Protein AF-A0A948XL66-F1 (afdb_monomer_lite)

Structure (mmCIF, N/CA/C/O backbone):
data_AF-A0A948XL66-F1
#
_entry.id   AF-A0A948XL66-F1
#
loop_
_atom_site.group_PDB
_atom_site.id
_atom_site.type_symbol
_atom_site.label_atom_id
_atom_site.label_alt_id
_atom_site.label_comp_id
_atom_site.label_asym_id
_atom_site.label_entity_id
_atom_site.label_seq_id
_atom_site.pdbx_PDB_ins_code
_atom_site.Cartn_x
_atom_site.Cartn_y
_atom_site.Cartn_z
_atom_site.occupancy
_atom_site.B_iso_or_equiv
_atom_site.auth_seq_id
_atom_site.auth_comp_id
_atom_site.auth_asym_id
_atom_site.auth_atom_id
_atom_site.pdbx_PDB_model_num
ATOM 1 N N . MET A 1 1 ? -27.620 -23.991 3.443 1.00 33.28 1 MET A N 1
ATOM 2 C CA . MET A 1 1 ? -26.852 -22.818 2.981 1.00 33.28 1 MET A CA 1
ATOM 3 C C . MET A 1 1 ? -26.676 -21.894 4.172 1.00 33.28 1 MET A C 1
ATOM 5 O O . MET A 1 1 ? -27.662 -21.347 4.641 1.00 33.28 1 MET A O 1
ATOM 9 N N . LYS A 1 2 ? -25.473 -21.841 4.752 1.00 32.12 2 LYS A N 1
ATOM 10 C CA . LYS A 1 2 ? -25.137 -20.899 5.826 1.00 32.12 2 LYS A CA 1
ATOM 11 C C . LYS A 1 2 ? -24.243 -19.833 5.203 1.00 32.12 2 LYS A C 1
ATOM 13 O O . LYS A 1 2 ? -23.084 -20.115 4.922 1.00 32.12 2 LYS A O 1
ATOM 18 N N . GLU A 1 3 ? -24.799 -18.652 4.964 1.00 35.97 3 GLU A N 1
ATOM 19 C CA . GLU A 1 3 ? -24.040 -17.419 4.736 1.00 35.97 3 GLU A CA 1
ATOM 20 C C . GLU A 1 3 ? -23.257 -17.131 6.027 1.00 35.97 3 GLU A C 1
ATOM 22 O O . GLU A 1 3 ? -23.780 -16.594 7.002 1.00 35.97 3 GLU A O 1
ATOM 27 N N . GLY A 1 4 ? -22.044 -17.675 6.115 1.00 32.50 4 GLY A N 1
ATOM 28 C CA . GLY A 1 4 ? -21.319 -17.833 7.372 1.00 32.50 4 GLY A CA 1
ATOM 29 C C . GLY A 1 4 ? -20.113 -16.913 7.461 1.00 32.50 4 GLY A C 1
ATOM 30 O O . GLY A 1 4 ? -19.088 -17.198 6.855 1.00 32.50 4 GLY A O 1
ATOM 31 N N . ALA A 1 5 ? -20.239 -15.862 8.271 1.00 35.59 5 ALA A N 1
ATOM 32 C CA . ALA A 1 5 ? -19.176 -15.098 8.942 1.00 35.59 5 ALA A CA 1
ATOM 33 C C . ALA A 1 5 ? -18.123 -14.339 8.100 1.00 35.59 5 ALA A C 1
ATOM 35 O O . ALA A 1 5 ? -17.610 -13.338 8.588 1.00 35.59 5 ALA A O 1
ATOM 36 N N . SER A 1 6 ? -17.827 -14.732 6.859 1.00 39.31 6 SER A N 1
ATOM 37 C CA . SER A 1 6 ? -16.722 -14.147 6.078 1.00 39.31 6 SER A CA 1
ATOM 38 C C . SER A 1 6 ? -17.013 -12.727 5.555 1.00 39.31 6 SER A C 1
ATOM 40 O O . SER A 1 6 ? -16.104 -11.906 5.491 1.00 39.31 6 SER A O 1
ATOM 42 N N . SER A 1 7 ? -18.276 -12.377 5.262 1.00 36.81 7 SER A N 1
ATOM 43 C CA . SER A 1 7 ? -18.620 -11.042 4.732 1.00 36.81 7 SER A CA 1
ATOM 44 C C . SER A 1 7 ? -18.836 -9.964 5.801 1.00 36.81 7 SER A C 1
ATOM 46 O O . SER A 1 7 ? -18.654 -8.783 5.520 1.00 36.81 7 SER A O 1
ATOM 48 N N . ARG A 1 8 ? -19.182 -10.340 7.042 1.00 36.91 8 ARG A N 1
ATOM 49 C CA . ARG A 1 8 ? -19.534 -9.366 8.095 1.00 36.91 8 ARG A CA 1
ATOM 50 C C . ARG A 1 8 ? -18.340 -8.560 8.610 1.00 36.91 8 ARG A C 1
ATOM 52 O O . ARG A 1 8 ? -18.536 -7.474 9.136 1.00 36.91 8 ARG A O 1
ATOM 59 N N . PHE A 1 9 ? -17.113 -9.054 8.438 1.00 43.84 9 PHE A N 1
ATOM 60 C CA . PHE A 1 9 ? -15.901 -8.353 8.885 1.00 43.84 9 PHE A CA 1
ATOM 61 C C . PHE A 1 9 ? -15.511 -7.168 7.979 1.00 43.84 9 PHE A C 1
ATOM 63 O O . PHE A 1 9 ? -14.768 -6.288 8.412 1.00 43.84 9 PHE A O 1
ATOM 70 N N . LEU A 1 10 ? -16.021 -7.123 6.740 1.00 42.38 10 LEU A N 1
ATOM 71 C CA . LEU A 1 10 ? -15.733 -6.067 5.759 1.00 42.38 10 LEU A CA 1
ATOM 72 C C . LEU A 1 10 ? -16.867 -5.036 5.615 1.00 42.38 10 LEU A C 1
ATOM 74 O O . LEU A 1 10 ? -16.635 -3.971 5.053 1.00 42.38 10 LEU A O 1
ATOM 78 N N . GLU A 1 11 ? -18.062 -5.291 6.162 1.00 42.41 11 GLU A N 1
ATOM 79 C CA . GLU A 1 11 ? -19.197 -4.345 6.137 1.00 42.41 11 GLU A CA 1
ATOM 80 C C . GLU A 1 11 ? -19.114 -3.222 7.190 1.00 42.41 11 GLU A C 1
ATOM 82 O O . GLU A 1 11 ? -20.050 -2.437 7.357 1.00 42.41 11 GLU A O 1
ATOM 87 N N . ASN A 1 12 ? -17.979 -3.079 7.879 1.00 43.75 12 ASN A N 1
ATOM 88 C CA . ASN A 1 12 ? -17.756 -1.954 8.782 1.00 43.75 12 ASN A CA 1
ATOM 89 C C . ASN A 1 12 ? -17.480 -0.681 7.975 1.00 43.75 12 ASN A C 1
ATOM 91 O O . ASN A 1 12 ? -16.320 -0.362 7.697 1.00 43.75 12 ASN A O 1
ATOM 95 N N . ARG A 1 13 ? -18.550 0.054 7.640 1.00 51.44 13 ARG A N 1
ATOM 96 C CA . ARG A 1 13 ? -18.478 1.455 7.205 1.00 51.44 13 ARG A CA 1
ATOM 97 C C . ARG A 1 13 ? -17.609 2.217 8.198 1.00 51.44 13 ARG A C 1
ATOM 99 O O . ARG A 1 13 ? -18.014 2.421 9.340 1.00 51.44 13 ARG A O 1
ATOM 106 N N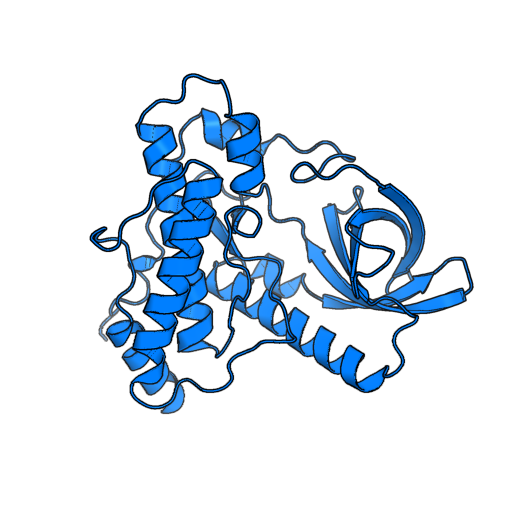 . LEU A 1 14 ? -16.424 2.626 7.762 1.00 58.62 14 LEU A N 1
ATOM 107 C CA . LEU A 1 14 ? -15.618 3.571 8.518 1.00 58.62 14 LEU A CA 1
ATOM 108 C C . LEU A 1 14 ? -16.395 4.887 8.559 1.00 58.62 14 LEU A C 1
ATOM 110 O O . LEU A 1 14 ? -16.674 5.483 7.516 1.00 58.62 14 LEU A O 1
ATOM 114 N N . LYS A 1 15 ? -16.799 5.317 9.754 1.00 61.69 15 LYS A N 1
ATOM 115 C CA . LYS A 1 15 ? -17.328 6.667 9.939 1.00 61.69 15 LYS A CA 1
ATOM 116 C C . LYS A 1 15 ? -16.133 7.596 10.030 1.00 61.69 15 LYS A C 1
ATOM 118 O O . LYS A 1 15 ? -15.482 7.660 11.060 1.00 61.69 15 LYS A O 1
ATOM 123 N N . PHE A 1 16 ? -15.834 8.275 8.934 1.00 69.94 16 PHE A N 1
ATOM 124 C CA . PHE A 1 16 ? -14.750 9.240 8.898 1.00 69.94 16 PHE A CA 1
ATOM 125 C C . PHE A 1 16 ? -15.237 10.624 9.309 1.00 69.94 16 PHE A C 1
ATOM 127 O O . PHE A 1 16 ? -16.302 11.074 8.882 1.00 69.94 16 PHE A O 1
ATOM 134 N N . THR A 1 17 ? -14.441 11.298 10.133 1.00 74.69 17 THR A N 1
ATOM 135 C CA . THR A 1 17 ? -14.682 12.690 10.512 1.00 74.69 17 THR A CA 1
ATOM 136 C C . THR A 1 17 ? -14.415 13.632 9.331 1.00 74.69 17 THR A C 1
ATOM 138 O O . THR A 1 17 ? -13.642 13.280 8.428 1.00 74.69 17 THR A O 1
ATOM 141 N N . PRO A 1 18 ? -15.032 14.831 9.295 1.00 77.19 18 PRO A N 1
ATOM 142 C CA . PRO A 1 18 ? -14.780 15.830 8.252 1.00 77.19 18 PRO A CA 1
ATOM 143 C C . PRO A 1 18 ? -13.288 16.109 8.008 1.00 77.19 18 PRO A C 1
ATOM 145 O O . PRO A 1 18 ? -12.874 16.300 6.865 1.00 77.19 18 PRO A O 1
ATOM 148 N N . GLU A 1 19 ? -12.470 16.060 9.058 1.00 78.69 19 GLU A N 1
ATOM 149 C CA . GLU A 1 19 ? -11.020 16.248 9.037 1.00 78.69 19 GLU A CA 1
ATOM 150 C C . GLU A 1 19 ? -10.303 15.187 8.198 1.00 78.69 19 GLU A C 1
ATOM 152 O O . GLU A 1 19 ? -9.369 15.514 7.468 1.00 78.69 19 GLU A O 1
ATOM 157 N N . ILE A 1 20 ? -10.724 13.920 8.273 1.00 77.88 20 ILE A N 1
ATOM 158 C CA . ILE A 1 20 ? -10.165 12.854 7.426 1.00 77.88 20 ILE A CA 1
ATOM 159 C C . ILE A 1 20 ? -10.735 12.953 6.004 1.00 77.88 20 ILE A C 1
ATOM 161 O O . ILE A 1 20 ? -10.026 12.716 5.025 1.00 77.88 20 ILE A O 1
ATOM 165 N N . MET A 1 21 ? -11.997 13.365 5.873 1.00 79.69 21 MET A N 1
ATOM 166 C CA . MET A 1 21 ? -12.654 13.539 4.576 1.00 79.69 21 MET A CA 1
ATOM 167 C C . MET A 1 21 ? -12.067 14.691 3.748 1.00 79.69 21 MET A C 1
ATOM 169 O O . MET A 1 21 ? -12.125 14.629 2.518 1.00 79.69 21 MET A O 1
ATOM 173 N N . GLU A 1 22 ? -11.442 15.696 4.375 1.00 81.44 22 GLU A N 1
ATOM 174 C CA . GLU A 1 22 ? -10.711 16.782 3.694 1.00 81.44 22 GLU A CA 1
ATOM 175 C C . GLU A 1 22 ? -9.662 16.225 2.707 1.00 81.44 22 GLU A C 1
ATOM 177 O O . GLU A 1 22 ? -9.453 16.766 1.617 1.00 81.44 22 GLU A O 1
ATOM 182 N N . PHE A 1 23 ? -9.062 15.076 3.034 1.00 78.56 23 PHE A N 1
ATOM 183 C CA . PHE A 1 23 ? -8.027 14.436 2.221 1.00 78.56 23 PHE A CA 1
ATOM 184 C C . PHE A 1 23 ? -8.548 13.731 0.961 1.00 78.56 23 PHE A C 1
ATOM 186 O O . PHE A 1 23 ? -7.737 13.370 0.107 1.00 78.56 23 PHE A O 1
ATOM 193 N N . SER A 1 24 ? -9.869 13.597 0.783 1.00 67.75 24 SER A N 1
ATOM 194 C CA . SER A 1 24 ? -10.477 13.062 -0.451 1.00 67.75 24 SER A CA 1
ATOM 195 C C . SER A 1 24 ? -10.167 13.905 -1.699 1.00 67.75 24 SER A C 1
ATOM 197 O O . SER A 1 24 ? -10.242 13.404 -2.817 1.00 67.75 24 SER A O 1
ATOM 199 N N . SER A 1 25 ? -9.777 15.173 -1.515 1.00 56.94 25 SER A N 1
ATOM 200 C CA . SER A 1 25 ? -9.510 16.140 -2.591 1.00 56.94 25 SER A CA 1
ATOM 201 C C . SER A 1 25 ? -8.062 16.651 -2.639 1.00 56.94 25 SER A C 1
ATOM 203 O O . SER A 1 25 ? -7.713 17.449 -3.507 1.00 56.94 25 SER A O 1
ATOM 205 N N . ALA A 1 26 ? -7.195 16.198 -1.727 1.00 54.66 26 ALA A N 1
ATOM 206 C CA . ALA A 1 26 ? -5.947 16.888 -1.383 1.00 54.66 26 ALA A CA 1
ATOM 207 C C . ALA A 1 26 ? -4.748 16.647 -2.329 1.00 54.66 26 ALA A C 1
ATOM 209 O O . ALA A 1 26 ? -3.615 16.974 -1.974 1.00 54.66 26 ALA A O 1
ATOM 210 N N . PHE A 1 27 ? -4.948 16.096 -3.528 1.00 58.31 27 PHE A N 1
ATOM 211 C CA . PHE A 1 27 ? -3.829 15.711 -4.395 1.00 58.31 27 PHE A CA 1
ATOM 212 C C . PHE A 1 27 ? -3.510 16.780 -5.435 1.00 58.31 27 PHE A C 1
ATOM 214 O O . PHE A 1 27 ? -4.238 16.979 -6.407 1.00 58.31 27 PHE A O 1
ATOM 221 N N . SER A 1 28 ? -2.370 17.445 -5.248 1.00 51.59 28 SER A N 1
ATOM 222 C CA . SER A 1 28 ? -1.745 18.227 -6.313 1.00 51.59 28 SER A CA 1
ATOM 223 C C . SER A 1 28 ? -0.919 17.299 -7.207 1.00 51.59 28 SER A C 1
ATOM 225 O O . SER A 1 28 ? -0.364 16.309 -6.736 1.00 51.59 28 SER A O 1
ATOM 227 N N . LYS A 1 29 ? -0.785 17.628 -8.496 1.00 51.75 29 LYS A N 1
ATOM 228 C CA . LYS A 1 29 ? -0.048 16.815 -9.484 1.00 51.75 29 LYS A CA 1
ATOM 229 C C . LYS A 1 29 ? 1.435 16.555 -9.140 1.00 51.75 29 LYS A C 1
ATOM 231 O O . LYS A 1 29 ? 2.071 15.783 -9.838 1.00 51.75 29 LYS A O 1
ATOM 236 N N . VAL A 1 30 ? 1.998 17.181 -8.106 1.00 50.47 30 VAL A N 1
ATOM 237 C CA . VAL A 1 30 ? 3.444 17.179 -7.798 1.00 50.47 30 VAL A CA 1
ATOM 238 C C . VAL A 1 30 ? 3.790 16.780 -6.356 1.00 50.47 30 VAL A C 1
ATOM 240 O O . VAL A 1 30 ? 4.970 16.601 -6.054 1.00 50.47 30 VAL A O 1
ATOM 243 N N . ASP A 1 31 ? 2.793 16.597 -5.486 1.00 58.44 31 ASP A N 1
ATOM 244 C CA . ASP A 1 31 ? 2.972 16.105 -4.113 1.00 58.44 31 ASP A CA 1
ATOM 245 C C . ASP A 1 31 ? 1.934 15.018 -3.836 1.00 58.44 31 ASP A C 1
ATOM 247 O O . ASP A 1 31 ? 0.727 15.280 -3.817 1.00 58.44 31 ASP A O 1
ATOM 251 N N . VAL A 1 32 ? 2.417 13.790 -3.662 1.00 68.94 32 VAL A N 1
ATOM 252 C CA . VAL A 1 32 ? 1.575 12.625 -3.389 1.00 68.94 32 VAL A CA 1
ATOM 253 C C . VAL A 1 32 ? 2.078 11.970 -2.118 1.00 68.94 32 VAL A C 1
ATOM 255 O O . VAL A 1 32 ? 3.231 11.554 -2.037 1.00 68.94 32 VAL A O 1
ATOM 258 N N . ASN A 1 33 ? 1.206 11.872 -1.116 1.00 67.12 33 ASN A N 1
ATOM 259 C CA . ASN A 1 33 ? 1.495 11.270 0.190 1.00 67.12 33 ASN A CA 1
ATOM 260 C C . ASN A 1 33 ? 2.665 11.933 0.942 1.00 67.12 33 ASN A C 1
ATOM 262 O O . ASN A 1 33 ? 3.301 11.295 1.781 1.00 67.12 33 ASN A O 1
ATOM 266 N N . GLY A 1 34 ? 2.936 13.215 0.669 1.00 67.50 34 GLY A N 1
ATOM 267 C CA . GLY A 1 34 ? 4.023 13.978 1.285 1.00 67.50 34 GLY A CA 1
ATOM 268 C C . GLY A 1 34 ? 5.390 13.715 0.658 1.00 67.50 34 GLY A C 1
ATOM 269 O O . GLY A 1 34 ? 6.404 14.090 1.247 1.00 67.50 34 GLY A O 1
ATOM 270 N N . TYR A 1 35 ? 5.431 13.043 -0.495 1.00 75.25 35 TYR A N 1
ATOM 271 C CA . TYR A 1 35 ? 6.637 12.921 -1.298 1.00 75.25 35 TYR A CA 1
ATOM 272 C C . TYR A 1 35 ? 6.695 14.058 -2.311 1.00 75.25 35 TYR A C 1
ATOM 274 O O . TYR A 1 35 ? 5.755 14.281 -3.074 1.00 75.25 35 TYR A O 1
ATOM 282 N N . HIS A 1 36 ? 7.844 14.722 -2.363 1.00 82.62 36 HIS A N 1
ATOM 283 C CA . HIS A 1 36 ? 8.164 15.697 -3.398 1.00 82.62 36 HIS A CA 1
ATOM 284 C C . HIS A 1 36 ? 8.960 15.026 -4.520 1.00 82.62 36 HIS A C 1
ATOM 286 O O . HIS A 1 36 ? 9.689 14.060 -4.283 1.00 82.62 36 HIS A O 1
ATOM 292 N N . THR A 1 37 ? 8.845 15.556 -5.739 1.00 88.00 37 THR A N 1
ATOM 293 C CA . THR A 1 37 ? 9.673 15.102 -6.866 1.00 88.00 37 THR A CA 1
ATOM 294 C C . THR A 1 37 ? 11.152 15.357 -6.557 1.00 88.00 37 THR A C 1
ATOM 296 O O . THR A 1 37 ? 11.548 16.498 -6.330 1.00 88.00 37 THR A O 1
ATOM 299 N N . LEU A 1 38 ? 11.967 14.300 -6.563 1.00 88.56 38 LEU A N 1
ATOM 300 C CA . LEU A 1 38 ? 13.425 14.368 -6.416 1.00 88.56 38 LEU A CA 1
ATOM 301 C C . LEU A 1 38 ? 14.100 14.747 -7.738 1.00 88.56 38 LEU A C 1
ATOM 303 O O . LEU A 1 38 ? 15.001 15.581 -7.760 1.00 88.56 38 LEU A O 1
ATOM 307 N N . ARG A 1 39 ? 13.664 14.119 -8.835 1.00 89.56 39 ARG A N 1
ATOM 308 C CA . ARG A 1 39 ? 14.052 14.443 -10.215 1.00 89.56 39 ARG A CA 1
ATOM 309 C C . ARG A 1 39 ? 12.993 13.953 -11.197 1.00 89.56 39 ARG A C 1
ATOM 311 O O . ARG A 1 39 ? 12.172 13.104 -10.854 1.00 89.56 39 ARG A O 1
ATOM 318 N N . GLU A 1 40 ? 13.057 14.449 -12.422 1.00 91.38 40 GLU A N 1
ATOM 319 C CA . GLU A 1 40 ? 12.217 14.000 -13.529 1.00 91.38 40 GLU A CA 1
ATOM 320 C C . GLU A 1 40 ? 13.041 13.157 -14.503 1.00 91.38 40 GLU A C 1
ATOM 322 O O . GLU A 1 40 ? 14.072 13.610 -14.998 1.00 91.38 40 GLU A O 1
ATOM 327 N N . ASP A 1 41 ? 12.565 11.946 -14.796 1.00 91.44 41 ASP A N 1
ATOM 328 C CA . ASP A 1 41 ? 13.218 11.003 -15.701 1.00 91.44 41 ASP A CA 1
ATOM 329 C C . ASP A 1 41 ? 12.325 10.754 -16.923 1.00 91.44 41 ASP A C 1
ATOM 331 O O . ASP A 1 41 ? 11.163 10.350 -16.816 1.00 91.44 41 ASP A O 1
ATOM 335 N N . LEU A 1 42 ? 12.878 10.955 -18.118 1.00 94.69 42 LEU A N 1
ATOM 336 C CA . LEU A 1 42 ? 12.212 10.595 -19.366 1.00 94.69 42 LEU A CA 1
ATOM 337 C C . LEU A 1 42 ? 12.398 9.093 -19.614 1.00 94.69 42 LEU A C 1
ATOM 339 O O . LEU A 1 42 ? 13.501 8.647 -19.927 1.00 94.69 42 LEU A O 1
ATOM 343 N N . MET A 1 43 ? 11.319 8.318 -19.493 1.00 95.25 43 MET A N 1
ATOM 344 C CA . MET A 1 43 ? 11.351 6.857 -19.610 1.00 95.25 43 MET A CA 1
ATOM 345 C C . MET A 1 43 ? 10.307 6.338 -20.596 1.00 95.25 43 MET A C 1
ATOM 347 O O . MET A 1 43 ? 9.209 6.887 -20.726 1.00 95.25 43 MET A O 1
ATOM 351 N N . THR A 1 44 ? 10.630 5.230 -21.256 1.00 95.88 44 THR A N 1
ATOM 352 C CA . THR A 1 44 ? 9.684 4.448 -22.053 1.00 95.88 44 THR A CA 1
ATOM 353 C C . THR A 1 44 ? 9.216 3.261 -21.224 1.00 95.88 44 THR A C 1
ATOM 355 O O . THR A 1 44 ? 9.989 2.355 -20.927 1.00 95.88 44 THR A O 1
ATOM 358 N N . VAL A 1 45 ? 7.937 3.255 -20.847 1.00 94.25 45 VAL A N 1
ATOM 359 C CA . VAL A 1 45 ? 7.332 2.184 -20.043 1.00 94.25 45 VAL A CA 1
ATOM 360 C C . VAL A 1 45 ? 6.315 1.448 -20.899 1.00 94.25 45 VAL A C 1
ATOM 362 O O . VAL A 1 45 ? 5.367 2.062 -21.393 1.00 94.25 45 VAL A O 1
ATOM 365 N N . ASN A 1 46 ? 6.515 0.142 -21.105 1.00 91.25 46 ASN A N 1
ATOM 366 C CA . ASN A 1 46 ? 5.728 -0.672 -22.045 1.00 91.25 46 ASN A CA 1
ATOM 367 C C . ASN A 1 46 ? 5.583 -0.007 -23.434 1.00 91.25 46 ASN A C 1
ATOM 369 O O . ASN A 1 46 ? 4.483 0.099 -23.975 1.00 91.25 46 ASN A O 1
ATOM 373 N N . GLY A 1 47 ? 6.685 0.519 -23.979 1.00 90.62 47 GLY A N 1
ATOM 374 C CA . GLY A 1 47 ? 6.704 1.181 -25.291 1.00 90.62 47 GLY A CA 1
ATOM 375 C C . GLY A 1 47 ? 6.119 2.600 -25.320 1.00 90.62 47 GLY A C 1
ATOM 376 O O . GLY A 1 47 ? 6.140 3.243 -26.364 1.00 90.62 47 GLY A O 1
ATOM 377 N N . THR A 1 48 ? 5.626 3.127 -24.193 1.00 94.50 48 THR A N 1
ATOM 378 C CA . THR A 1 48 ? 5.081 4.490 -24.116 1.00 94.50 48 THR A CA 1
ATOM 379 C C . THR A 1 48 ? 6.054 5.429 -23.411 1.00 94.50 48 THR A C 1
ATOM 381 O O . THR A 1 48 ? 6.312 5.284 -22.216 1.00 94.50 48 THR A O 1
ATOM 384 N N . LYS A 1 49 ? 6.568 6.422 -24.144 1.00 95.44 49 LYS A N 1
ATOM 385 C CA . LYS A 1 49 ? 7.498 7.431 -23.620 1.00 95.44 49 LYS A CA 1
ATOM 386 C C . LYS A 1 49 ? 6.764 8.524 -22.834 1.00 95.44 49 LYS A C 1
ATOM 388 O O . LYS A 1 49 ? 5.822 9.127 -23.360 1.00 95.44 49 LYS A O 1
ATOM 393 N N . ARG A 1 50 ? 7.170 8.767 -21.585 1.00 94.94 50 ARG A N 1
ATOM 394 C CA . ARG A 1 50 ? 6.601 9.772 -20.660 1.00 94.94 50 ARG A CA 1
ATOM 395 C C . ARG A 1 50 ? 7.675 10.315 -19.710 1.00 94.94 50 ARG A C 1
ATOM 397 O O . ARG A 1 50 ? 8.684 9.650 -19.485 1.00 94.94 50 ARG A O 1
ATOM 404 N N . THR A 1 51 ? 7.430 11.490 -19.134 1.00 93.75 51 THR A N 1
ATOM 405 C CA . THR A 1 51 ? 8.228 12.026 -18.022 1.00 93.75 51 THR A CA 1
ATOM 406 C C . THR A 1 51 ? 7.667 11.498 -16.710 1.00 93.75 51 THR A C 1
ATOM 408 O O . THR A 1 51 ? 6.504 11.728 -16.394 1.00 93.75 51 THR A O 1
ATOM 411 N N . TRP A 1 52 ? 8.484 10.761 -15.971 1.00 93.25 52 TRP A N 1
ATOM 412 C CA . TRP A 1 52 ? 8.139 10.176 -14.682 1.00 93.25 52 TRP A CA 1
ATOM 413 C C . TRP A 1 52 ? 8.868 10.918 -13.568 1.00 93.25 52 TRP A C 1
ATOM 415 O O . TRP A 1 52 ? 10.055 11.217 -13.680 1.00 93.25 52 TRP A O 1
ATOM 425 N N . HIS A 1 53 ? 8.172 11.176 -12.470 1.00 92.25 53 HIS A N 1
ATOM 426 C CA . HIS A 1 53 ? 8.703 11.917 -11.334 1.00 92.25 53 HIS A CA 1
ATOM 427 C C . HIS A 1 53 ? 9.260 10.925 -10.318 1.00 92.25 53 HIS A C 1
ATOM 429 O O . HIS A 1 53 ? 8.499 10.141 -9.755 1.00 92.25 53 HIS A O 1
ATOM 435 N N . LEU A 1 54 ? 10.574 10.911 -10.094 1.00 90.94 54 LEU A N 1
ATOM 436 C CA . LEU A 1 54 ? 11.183 10.085 -9.053 1.00 90.94 54 LEU A CA 1
ATOM 437 C C . LEU A 1 54 ? 10.781 10.643 -7.685 1.00 90.94 54 LEU A C 1
ATOM 439 O O . LEU A 1 54 ? 11.126 11.776 -7.360 1.00 90.94 54 LEU A O 1
ATOM 443 N N . MET A 1 55 ? 10.090 9.845 -6.876 1.00 89.06 55 MET A N 1
ATOM 444 C CA . MET A 1 55 ? 9.576 10.258 -5.562 1.00 89.06 55 MET A CA 1
ATOM 445 C C . MET A 1 55 ? 10.424 9.707 -4.412 1.00 89.06 55 MET A C 1
ATOM 447 O O . MET A 1 55 ? 10.589 10.350 -3.377 1.00 89.06 55 MET A O 1
ATOM 451 N N . LYS A 1 56 ? 10.962 8.493 -4.576 1.00 86.94 56 LYS A N 1
ATOM 452 C CA . LYS A 1 56 ? 11.789 7.800 -3.578 1.00 86.94 56 LYS A CA 1
ATOM 453 C C . LYS A 1 56 ? 12.739 6.843 -4.287 1.00 86.94 56 LYS A C 1
ATOM 455 O O . LYS A 1 56 ? 12.324 6.144 -5.202 1.00 86.94 56 LYS A O 1
ATOM 460 N N . GLY A 1 57 ? 13.981 6.759 -3.831 1.00 80.88 57 GLY A N 1
ATOM 461 C CA . GLY A 1 57 ? 14.984 5.847 -4.385 1.00 80.88 57 GLY A CA 1
ATOM 462 C C . GLY A 1 57 ? 16.269 6.563 -4.791 1.00 80.88 57 GLY A C 1
ATOM 463 O O . GLY A 1 57 ? 16.396 7.773 -4.605 1.00 80.88 57 GLY A O 1
ATOM 464 N N . GLY A 1 58 ? 17.225 5.792 -5.306 1.00 61.91 58 GLY A N 1
ATOM 465 C CA . GLY A 1 58 ? 18.586 6.240 -5.603 1.00 61.91 58 GLY A CA 1
ATOM 466 C C . GLY A 1 58 ? 19.585 5.907 -4.485 1.00 61.91 58 GLY A C 1
ATOM 467 O O . GLY A 1 58 ? 19.226 5.702 -3.318 1.00 61.91 58 GLY A O 1
ATOM 468 N N . GLY A 1 59 ? 20.867 5.808 -4.841 1.00 62.62 59 GLY A N 1
ATOM 469 C CA . GLY A 1 59 ? 21.952 5.488 -3.908 1.00 62.62 59 GLY A CA 1
ATOM 470 C C . GLY A 1 59 ? 21.954 4.021 -3.458 1.00 62.62 59 GLY A C 1
ATOM 471 O O . GLY A 1 59 ? 22.085 3.120 -4.268 1.00 62.62 59 GLY A O 1
ATOM 472 N N . LYS A 1 60 ? 21.838 3.755 -2.145 1.00 54.69 60 LYS A N 1
ATOM 473 C CA . LYS A 1 60 ? 21.927 2.391 -1.562 1.00 54.69 60 LYS A CA 1
ATOM 474 C C . LYS A 1 60 ? 20.639 1.559 -1.683 1.00 54.69 60 LYS A C 1
ATOM 476 O O . LYS A 1 60 ? 20.594 0.426 -1.199 1.00 54.69 60 LYS A O 1
ATOM 481 N N . THR A 1 61 ? 19.562 2.133 -2.216 1.00 62.28 61 THR A N 1
ATOM 482 C CA . THR A 1 61 ? 18.251 1.473 -2.273 1.00 62.28 61 THR A CA 1
ATOM 483 C C . THR A 1 61 ? 18.111 0.670 -3.562 1.00 62.28 61 THR A C 1
ATOM 485 O O . THR A 1 61 ? 18.370 1.176 -4.639 1.00 62.28 61 THR A O 1
ATOM 488 N N . LYS A 1 62 ? 17.671 -0.592 -3.464 1.00 73.44 62 LYS A N 1
ATOM 489 C CA . LYS A 1 62 ? 17.543 -1.500 -4.626 1.00 73.44 62 LYS A CA 1
ATOM 490 C C . LYS A 1 62 ? 16.362 -1.172 -5.555 1.00 73.44 62 LYS A C 1
ATOM 492 O O . LYS A 1 62 ? 16.179 -1.848 -6.568 1.00 73.44 62 LYS A O 1
ATOM 497 N N . PHE A 1 63 ? 15.530 -0.204 -5.176 1.00 81.75 63 PHE A N 1
ATOM 498 C CA . PHE A 1 63 ? 14.297 0.151 -5.866 1.00 81.75 63 PHE A CA 1
ATOM 499 C C . PHE A 1 63 ? 14.173 1.664 -5.990 1.00 81.75 63 PHE A C 1
ATOM 501 O O . PHE A 1 63 ? 14.505 2.399 -5.059 1.00 81.75 63 PHE A O 1
ATOM 508 N N . GLU A 1 64 ? 13.597 2.093 -7.103 1.00 88.31 64 GLU A N 1
ATOM 509 C CA . GLU A 1 64 ? 13.151 3.462 -7.323 1.00 88.31 64 GLU A CA 1
ATOM 510 C C . GLU A 1 64 ? 11.629 3.469 -7.496 1.00 88.31 64 GLU A C 1
ATOM 512 O O . GLU A 1 64 ? 11.032 2.555 -8.067 1.00 88.31 64 GLU A O 1
ATOM 517 N N . VAL A 1 65 ? 10.986 4.490 -6.943 1.00 90.25 65 VAL A N 1
ATOM 518 C CA . VAL A 1 65 ? 9.539 4.679 -6.943 1.00 90.25 65 VAL A CA 1
ATOM 519 C C . VAL A 1 65 ? 9.246 5.999 -7.629 1.00 90.25 65 VAL A C 1
ATOM 521 O O . VAL A 1 65 ? 9.650 7.067 -7.164 1.00 90.25 65 VAL A O 1
ATOM 524 N N . TYR A 1 66 ? 8.523 5.899 -8.730 1.00 92.69 66 TYR A N 1
ATOM 525 C CA . TYR A 1 66 ? 8.152 6.988 -9.607 1.00 92.69 66 TYR A CA 1
ATOM 526 C C . TYR A 1 66 ? 6.648 7.223 -9.583 1.00 92.69 66 TYR A C 1
ATOM 528 O O . TYR A 1 66 ? 5.868 6.289 -9.390 1.00 92.69 66 TYR A O 1
ATOM 536 N N . PHE A 1 67 ? 6.245 8.455 -9.864 1.00 92.50 67 PHE A N 1
ATOM 537 C CA . PHE A 1 67 ? 4.857 8.851 -10.043 1.00 92.50 67 PHE A CA 1
ATOM 538 C C . PHE A 1 67 ? 4.660 9.512 -11.413 1.00 92.50 67 PHE A C 1
ATOM 540 O O . PHE A 1 67 ? 5.502 10.289 -11.866 1.00 92.50 67 PHE A O 1
ATOM 547 N N . LEU A 1 68 ? 3.553 9.189 -12.083 1.00 91.44 68 LEU A N 1
ATOM 548 C CA . LEU A 1 68 ? 3.121 9.823 -13.328 1.00 91.44 68 LEU A CA 1
ATOM 549 C C . LEU A 1 68 ? 1.821 10.599 -13.074 1.00 91.44 68 LEU A C 1
ATOM 551 O O . LEU A 1 68 ? 0.749 9.981 -13.013 1.00 91.44 68 LEU A O 1
ATOM 555 N N . PRO A 1 69 ? 1.892 11.939 -12.954 1.00 85.81 69 PRO A N 1
ATOM 556 C CA . PRO A 1 69 ? 0.748 12.761 -12.568 1.00 85.81 69 PRO A CA 1
ATOM 557 C C . PRO A 1 69 ? -0.429 12.690 -13.533 1.00 85.81 69 PRO A C 1
ATOM 559 O O . PRO A 1 69 ? -1.579 12.631 -13.105 1.00 85.81 69 PRO A O 1
ATOM 562 N N . ASP A 1 70 ? -0.151 12.652 -14.836 1.00 85.75 70 ASP A N 1
ATOM 563 C CA . ASP A 1 70 ? -1.186 12.708 -15.873 1.00 85.75 70 ASP A CA 1
ATOM 564 C C . ASP A 1 70 ? -2.137 11.510 -15.841 1.00 85.75 70 ASP A C 1
ATOM 566 O O . ASP A 1 70 ? -3.304 11.628 -16.209 1.00 85.75 70 ASP A O 1
ATOM 570 N N . THR A 1 71 ? -1.650 10.353 -15.394 1.00 87.25 71 THR A N 1
ATOM 571 C CA . THR A 1 71 ? -2.437 9.115 -15.319 1.00 87.25 71 THR A CA 1
ATOM 572 C C . THR A 1 71 ? -2.698 8.652 -13.890 1.00 87.25 71 THR A C 1
ATOM 574 O O . THR A 1 71 ? -3.324 7.600 -13.714 1.00 87.25 71 THR A O 1
ATOM 577 N N . ASN A 1 72 ? -2.213 9.409 -12.898 1.00 85.88 72 ASN A N 1
ATOM 578 C CA . ASN A 1 72 ? -2.259 9.081 -11.474 1.00 85.88 72 ASN A CA 1
ATOM 579 C C . ASN A 1 72 ? -1.717 7.660 -11.195 1.00 85.88 72 ASN A C 1
ATOM 581 O O . ASN A 1 72 ? -2.386 6.822 -10.585 1.00 85.88 72 ASN A O 1
ATOM 585 N N . GLU A 1 73 ? -0.530 7.352 -11.731 1.00 90.94 73 GLU A N 1
ATOM 586 C CA . GLU A 1 73 ? 0.092 6.019 -11.661 1.00 90.94 73 GLU A CA 1
ATOM 587 C C . GLU A 1 73 ? 1.396 6.040 -10.868 1.00 90.94 73 GLU A C 1
ATOM 589 O O . GLU A 1 73 ? 2.241 6.908 -11.069 1.00 90.94 73 GLU A O 1
ATOM 594 N N . TRP A 1 74 ? 1.586 5.028 -10.025 1.00 91.69 74 TRP A N 1
ATOM 595 C CA . TRP A 1 74 ? 2.876 4.690 -9.442 1.00 91.69 74 TRP A CA 1
ATOM 596 C C . TRP A 1 74 ? 3.608 3.689 -10.322 1.00 91.69 74 TRP A C 1
ATOM 598 O O . TRP A 1 74 ? 2.996 2.808 -10.928 1.00 91.69 74 TRP A O 1
ATOM 608 N N . LEU A 1 75 ? 4.931 3.792 -10.337 1.00 92.62 75 LEU A N 1
ATOM 609 C CA . LEU A 1 75 ? 5.838 2.841 -10.957 1.00 92.62 75 LEU A CA 1
ATOM 610 C C . LEU A 1 75 ? 6.963 2.530 -9.971 1.00 92.62 75 LEU A C 1
ATOM 612 O O . LEU A 1 75 ? 7.755 3.404 -9.636 1.00 92.62 75 LEU A O 1
ATOM 616 N N . LYS A 1 76 ? 7.060 1.278 -9.529 1.00 90.25 76 LYS A N 1
ATOM 617 C CA . LYS A 1 76 ? 8.199 0.788 -8.745 1.00 90.25 76 LYS A CA 1
ATOM 618 C C . LYS A 1 76 ? 9.115 0.009 -9.678 1.00 90.25 76 LYS A C 1
ATOM 620 O O . LYS A 1 76 ? 8.696 -1.001 -10.245 1.00 90.25 76 LYS A O 1
ATOM 625 N N . THR A 1 77 ? 10.339 0.484 -9.858 1.00 88.00 77 THR A N 1
ATOM 626 C CA . THR A 1 77 ? 11.375 -0.157 -10.675 1.00 88.00 77 THR A CA 1
ATOM 627 C C . THR A 1 77 ? 12.495 -0.679 -9.788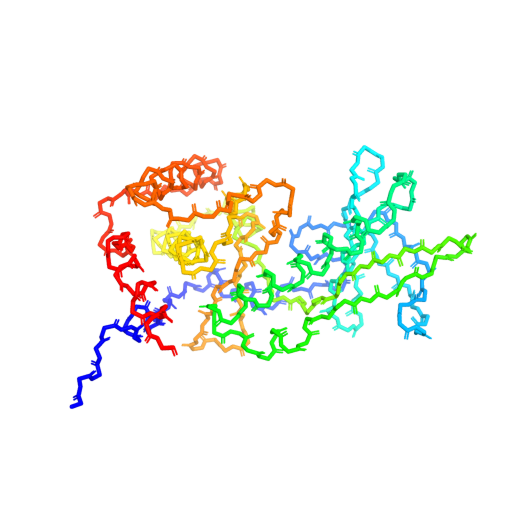 1.00 88.00 77 THR A C 1
ATOM 629 O O . THR A 1 77 ? 12.621 -0.299 -8.621 1.00 88.00 77 THR A O 1
ATOM 632 N N . MET A 1 78 ? 13.312 -1.575 -10.332 1.00 78.25 78 MET A N 1
ATOM 633 C CA . MET A 1 78 ? 14.571 -1.952 -9.693 1.00 78.25 78 MET A CA 1
ATOM 634 C C . MET A 1 78 ? 15.731 -1.154 -10.260 1.00 78.25 78 MET A C 1
ATOM 636 O O . MET A 1 78 ? 15.743 -0.819 -11.449 1.00 78.25 78 MET A O 1
ATOM 640 N N . ASP A 1 79 ? 16.718 -0.921 -9.400 1.00 71.69 79 ASP A N 1
ATOM 641 C CA . ASP A 1 79 ? 18.003 -0.367 -9.803 1.00 71.69 79 ASP A CA 1
ATOM 642 C C . ASP A 1 79 ? 18.639 -1.281 -10.874 1.00 71.69 79 ASP A C 1
ATOM 644 O O . ASP A 1 79 ? 18.721 -2.500 -10.644 1.00 71.69 79 ASP A O 1
ATOM 648 N N . PRO A 1 80 ? 19.026 -0.749 -12.048 1.00 63.69 80 PRO A N 1
ATOM 649 C CA . PRO A 1 80 ? 19.667 -1.524 -13.104 1.00 63.69 80 PRO A CA 1
ATOM 650 C C . PRO A 1 80 ? 21.019 -2.131 -12.687 1.00 63.69 80 PRO A C 1
ATOM 652 O O . PRO A 1 80 ? 21.356 -3.195 -13.204 1.00 63.69 80 PRO A O 1
ATOM 655 N N . GLU A 1 81 ? 21.749 -1.547 -11.728 1.00 62.78 81 GLU A N 1
ATOM 656 C CA . GLU A 1 81 ? 23.132 -1.938 -11.386 1.00 62.78 81 GLU A CA 1
ATOM 657 C C . GLU A 1 81 ? 23.267 -3.219 -10.553 1.00 62.78 81 GLU A C 1
ATOM 659 O O . GLU A 1 81 ? 24.368 -3.727 -10.351 1.00 62.78 81 GLU A O 1
ATOM 664 N N . VAL A 1 82 ? 22.173 -3.788 -10.046 1.00 61.56 82 VAL A N 1
ATOM 665 C CA . VAL A 1 82 ? 22.275 -5.049 -9.297 1.00 61.56 82 VAL A CA 1
ATOM 666 C C . VAL A 1 82 ? 22.647 -6.193 -10.286 1.00 61.56 82 VAL A C 1
ATOM 668 O O . VAL A 1 82 ? 22.317 -6.141 -11.472 1.00 61.56 82 VAL A O 1
ATOM 671 N N . GLU A 1 83 ? 23.335 -7.252 -9.843 1.00 58.81 83 GLU A N 1
ATOM 672 C CA . GLU A 1 83 ? 24.052 -8.178 -10.756 1.00 58.81 83 GLU A CA 1
ATOM 673 C C . GLU A 1 83 ? 23.240 -9.374 -11.310 1.00 58.81 83 GLU A C 1
ATOM 675 O O . GLU A 1 83 ? 23.632 -9.980 -12.300 1.00 58.81 83 GLU A O 1
ATOM 680 N N . ASN A 1 84 ? 22.094 -9.741 -10.718 1.00 73.75 84 ASN A N 1
ATOM 681 C CA . ASN A 1 84 ? 21.286 -10.888 -11.181 1.00 73.75 84 ASN A CA 1
ATOM 682 C C . ASN A 1 84 ? 19.903 -10.427 -11.665 1.00 73.75 84 ASN A C 1
ATOM 684 O O . ASN A 1 84 ? 19.093 -9.981 -10.845 1.00 73.75 84 ASN A O 1
ATOM 688 N N . ILE A 1 85 ? 19.663 -10.466 -12.980 1.00 68.44 85 ILE A N 1
ATOM 689 C CA . ILE A 1 85 ? 18.444 -9.941 -13.619 1.00 68.44 85 ILE A CA 1
ATOM 690 C C . ILE A 1 85 ? 17.259 -10.915 -13.538 1.00 68.44 85 ILE A C 1
ATOM 692 O O . ILE A 1 85 ? 16.148 -10.490 -13.224 1.00 68.44 85 ILE A O 1
ATOM 696 N N . ASP A 1 86 ? 17.494 -12.220 -13.694 1.00 73.19 86 ASP A N 1
ATOM 697 C CA . ASP A 1 86 ? 16.441 -13.246 -13.680 1.00 73.19 86 ASP A CA 1
ATOM 698 C C . ASP A 1 86 ? 15.773 -13.365 -12.311 1.00 73.19 86 ASP A C 1
ATOM 700 O O . ASP A 1 86 ? 14.545 -13.323 -12.197 1.00 73.19 86 ASP A O 1
ATOM 704 N N . LYS A 1 87 ? 16.580 -13.412 -11.240 1.00 72.38 87 LYS A N 1
ATOM 705 C CA . LYS A 1 87 ? 16.073 -13.401 -9.858 1.00 72.38 87 LYS A CA 1
ATOM 706 C C . LYS A 1 87 ? 15.178 -12.189 -9.610 1.00 72.38 87 LYS A C 1
ATOM 708 O O . LYS A 1 87 ? 14.202 -12.262 -8.870 1.00 72.38 87 LYS A O 1
ATOM 713 N N . ARG A 1 88 ? 15.505 -11.071 -10.246 1.00 69.25 88 ARG A N 1
ATOM 714 C CA . ARG A 1 88 ? 14.829 -9.796 -10.075 1.00 69.25 88 ARG A CA 1
ATOM 715 C C . ARG A 1 88 ? 13.511 -9.712 -10.836 1.00 69.25 88 ARG A C 1
ATOM 717 O O . ARG A 1 88 ? 12.519 -9.259 -10.267 1.00 69.25 88 ARG A O 1
ATOM 724 N N . ILE A 1 89 ? 13.463 -10.222 -12.063 1.00 72.19 89 ILE A N 1
ATOM 725 C CA . ILE A 1 89 ? 12.205 -10.392 -12.802 1.00 72.19 89 ILE A CA 1
ATOM 726 C C . ILE A 1 89 ? 11.224 -11.233 -11.978 1.00 72.19 89 ILE A C 1
ATOM 728 O O . ILE A 1 89 ? 10.064 -10.848 -11.842 1.00 72.19 89 ILE A O 1
ATOM 732 N N . THR A 1 90 ? 11.691 -12.328 -11.373 1.00 76.38 90 THR A N 1
ATOM 733 C CA . THR A 1 90 ? 10.871 -13.148 -10.468 1.00 76.38 90 THR A CA 1
ATOM 734 C C . THR A 1 90 ? 10.414 -12.356 -9.241 1.00 76.38 90 THR A C 1
ATOM 736 O O . THR A 1 90 ? 9.224 -12.315 -8.964 1.00 76.38 90 THR A O 1
ATOM 739 N N . MET A 1 91 ? 11.307 -11.622 -8.567 1.00 73.94 91 MET A N 1
ATOM 740 C CA . MET A 1 91 ? 10.938 -10.795 -7.405 1.00 73.94 91 MET A CA 1
ATOM 741 C C . MET A 1 91 ? 9.878 -9.728 -7.713 1.00 73.94 91 MET A C 1
ATOM 743 O O . MET A 1 91 ? 9.063 -9.412 -6.846 1.00 73.94 91 MET A O 1
ATOM 747 N N . LEU A 1 92 ? 9.893 -9.141 -8.912 1.00 74.69 92 LEU A N 1
ATOM 748 C CA . LEU A 1 92 ? 8.864 -8.185 -9.323 1.00 74.69 92 LEU A CA 1
ATOM 749 C C . LEU A 1 92 ? 7.548 -8.853 -9.705 1.00 74.69 92 LEU A C 1
ATOM 751 O O . LEU A 1 92 ? 6.505 -8.257 -9.442 1.00 74.69 92 LEU A O 1
ATOM 755 N N . LYS A 1 93 ? 7.596 -10.045 -10.317 1.00 75.62 93 LYS A N 1
ATOM 756 C CA . LYS A 1 93 ? 6.407 -10.867 -10.590 1.00 75.62 93 LYS A CA 1
ATOM 757 C C . LYS A 1 93 ? 5.717 -11.253 -9.280 1.00 75.62 93 LYS A C 1
ATOM 759 O O . LYS A 1 93 ? 4.553 -10.920 -9.091 1.00 75.62 93 LYS A O 1
ATOM 764 N N . ASP A 1 94 ? 6.472 -11.793 -8.330 1.00 78.88 94 ASP A N 1
ATOM 765 C CA . ASP A 1 94 ? 5.961 -12.113 -6.995 1.00 78.88 94 ASP A CA 1
ATOM 766 C C . ASP A 1 94 ? 5.445 -10.841 -6.297 1.00 78.88 94 ASP A C 1
ATOM 768 O O . ASP A 1 94 ? 4.362 -10.818 -5.719 1.00 78.88 94 ASP A O 1
ATOM 772 N N . GLY A 1 95 ? 6.186 -9.733 -6.411 1.00 81.75 95 GLY A N 1
ATOM 773 C CA . GLY A 1 95 ? 5.791 -8.439 -5.857 1.00 81.75 95 GLY A CA 1
ATOM 774 C C . GLY A 1 95 ? 4.460 -7.914 -6.405 1.00 81.75 95 GLY A C 1
ATOM 775 O O . GLY A 1 95 ? 3.644 -7.422 -5.627 1.00 81.75 95 GLY A O 1
ATOM 776 N N . ILE A 1 96 ? 4.214 -8.018 -7.717 1.00 87.44 96 ILE A N 1
ATOM 777 C CA . ILE A 1 96 ? 2.948 -7.555 -8.304 1.00 87.44 96 ILE A CA 1
ATOM 778 C C . ILE A 1 96 ? 1.780 -8.470 -7.935 1.00 87.44 96 ILE A C 1
ATOM 780 O O . ILE A 1 96 ? 0.680 -7.971 -7.708 1.00 87.44 96 ILE A O 1
ATOM 784 N N . ASP A 1 97 ? 2.006 -9.775 -7.809 1.00 88.31 97 ASP A N 1
ATOM 785 C CA . ASP A 1 97 ? 0.959 -10.709 -7.394 1.00 88.31 97 ASP A CA 1
ATOM 786 C C . ASP A 1 97 ? 0.582 -10.512 -5.918 1.00 88.31 97 ASP A C 1
ATOM 788 O O . ASP A 1 97 ? -0.604 -10.534 -5.577 1.00 88.31 97 ASP A O 1
ATOM 792 N N . ASN A 1 98 ? 1.548 -10.168 -5.060 1.00 88.81 98 ASN A N 1
ATOM 793 C CA . ASN A 1 98 ? 1.269 -9.763 -3.680 1.00 88.81 98 ASN A CA 1
ATOM 794 C C . ASN A 1 98 ? 0.429 -8.485 -3.617 1.00 88.81 98 ASN A C 1
ATOM 796 O O . ASN A 1 98 ? -0.553 -8.423 -2.879 1.00 88.81 98 ASN A O 1
ATOM 800 N N . VAL A 1 99 ? 0.779 -7.479 -4.427 1.00 90.44 99 VAL A N 1
ATOM 801 C CA . VAL A 1 99 ? 0.009 -6.232 -4.533 1.00 90.44 99 VAL A CA 1
ATOM 802 C C . VAL A 1 99 ? -1.417 -6.518 -4.998 1.00 90.44 99 VAL A C 1
ATOM 804 O O . VAL A 1 99 ? -2.366 -6.035 -4.387 1.00 90.44 99 VAL A O 1
ATOM 807 N N . ARG A 1 100 ? -1.593 -7.328 -6.048 1.00 92.75 100 ARG A N 1
ATOM 808 C CA . ARG A 1 100 ? -2.920 -7.709 -6.555 1.00 92.75 100 ARG A CA 1
ATOM 809 C C . ARG A 1 100 ? -3.746 -8.418 -5.494 1.00 92.75 100 ARG A C 1
ATOM 811 O O . ARG A 1 100 ? -4.895 -8.048 -5.290 1.00 92.75 100 ARG A O 1
ATOM 818 N N . THR A 1 101 ? -3.155 -9.385 -4.799 1.00 92.31 101 THR A N 1
ATOM 819 C CA . THR A 1 101 ? -3.823 -10.125 -3.721 1.00 92.31 101 THR A CA 1
ATOM 820 C C . THR A 1 101 ? -4.225 -9.187 -2.583 1.00 92.31 101 THR A C 1
ATOM 822 O O . THR A 1 101 ? -5.369 -9.223 -2.136 1.00 92.31 101 THR A O 1
ATOM 825 N N . GLY A 1 102 ? -3.333 -8.273 -2.188 1.00 91.81 102 GLY A N 1
ATOM 826 C CA . GLY A 1 102 ? -3.619 -7.202 -1.231 1.00 91.81 102 GLY A CA 1
ATOM 827 C C . GLY A 1 102 ? -4.810 -6.340 -1.641 1.00 91.81 102 GLY A C 1
ATOM 828 O O . GLY A 1 102 ? -5.709 -6.103 -0.835 1.00 91.81 102 GLY A O 1
ATOM 829 N N . LEU A 1 103 ? -4.856 -5.914 -2.904 1.00 93.44 103 LEU A N 1
ATOM 830 C CA . LEU A 1 103 ? -5.947 -5.104 -3.450 1.00 93.44 103 LEU A CA 1
ATOM 831 C C . LEU A 1 103 ? -7.272 -5.873 -3.516 1.00 93.44 103 LEU A C 1
ATOM 833 O O . LEU A 1 103 ? -8.314 -5.302 -3.205 1.00 93.44 103 LEU A O 1
ATOM 837 N N . VAL A 1 104 ? -7.249 -7.162 -3.859 1.00 93.38 104 VAL A N 1
ATOM 838 C CA . VAL A 1 104 ? -8.446 -8.020 -3.853 1.00 93.38 104 VAL A CA 1
ATOM 839 C C . VAL A 1 104 ? -8.984 -8.201 -2.433 1.00 93.38 104 VAL A C 1
ATOM 841 O O . VAL A 1 104 ? -10.171 -7.979 -2.210 1.00 93.38 104 VAL A O 1
ATOM 844 N N . GLU A 1 105 ? -8.129 -8.517 -1.455 1.00 91.88 105 GLU A N 1
ATOM 845 C CA . GLU A 1 105 ? -8.540 -8.628 -0.042 1.00 91.88 105 GLU A CA 1
ATOM 846 C C . GLU A 1 105 ? -9.025 -7.285 0.536 1.00 91.88 105 GLU A C 1
ATOM 848 O O . GLU A 1 105 ? -9.844 -7.261 1.450 1.00 91.88 105 GLU A O 1
ATOM 853 N N . SER A 1 106 ? -8.582 -6.166 -0.042 1.00 91.44 106 SER A N 1
ATOM 854 C CA . SER A 1 106 ? -9.075 -4.813 0.260 1.00 91.44 106 SER A CA 1
ATOM 855 C C . SER A 1 106 ? -10.420 -4.483 -0.413 1.00 91.44 106 SER A C 1
ATOM 857 O O . SER A 1 106 ? -10.970 -3.399 -0.219 1.00 91.44 106 SER A O 1
ATOM 859 N N . GLY A 1 107 ? -10.945 -5.371 -1.265 1.00 91.38 107 GLY A N 1
ATOM 860 C CA . GLY A 1 107 ? -12.147 -5.135 -2.066 1.00 91.38 107 GLY A CA 1
ATOM 861 C C . GLY A 1 107 ? -11.950 -4.157 -3.233 1.00 91.38 107 GLY A C 1
ATOM 862 O O . GLY A 1 107 ? -12.931 -3.610 -3.740 1.00 91.38 107 GLY A O 1
ATOM 863 N N . LEU A 1 108 ? -10.712 -3.909 -3.667 1.00 91.75 108 LEU A N 1
ATOM 864 C CA . LEU A 1 108 ? -10.333 -2.992 -4.751 1.00 91.75 108 LEU A CA 1
ATOM 865 C C . LEU A 1 108 ? -10.000 -3.757 -6.045 1.00 91.75 108 LEU A C 1
ATOM 867 O O . LEU A 1 108 ? -8.914 -3.626 -6.612 1.00 91.75 108 LEU A O 1
ATOM 871 N N . ASN A 1 109 ? -10.945 -4.567 -6.529 1.00 91.44 109 ASN A N 1
ATOM 872 C CA . ASN A 1 109 ? -10.738 -5.452 -7.685 1.00 91.44 109 ASN A CA 1
ATOM 873 C C . ASN A 1 109 ? -10.318 -4.704 -8.963 1.00 91.44 109 ASN A C 1
ATOM 875 O O . ASN A 1 109 ? -9.468 -5.184 -9.708 1.00 91.44 109 ASN A O 1
ATOM 879 N N . GLU A 1 110 ? -10.863 -3.512 -9.208 1.00 91.38 110 GLU A N 1
ATOM 880 C CA . GLU A 1 110 ? -10.503 -2.706 -10.381 1.00 91.38 110 GLU A CA 1
ATOM 881 C C . GLU A 1 110 ? -9.043 -2.233 -10.326 1.00 91.38 110 GLU A C 1
ATOM 883 O O . GLU A 1 110 ? -8.315 -2.330 -11.318 1.00 91.38 110 GLU A O 1
ATOM 888 N N . HIS A 1 111 ? -8.575 -1.814 -9.144 1.00 91.44 111 HIS A N 1
ATOM 889 C CA . HIS A 1 111 ? -7.167 -1.472 -8.916 1.00 91.44 111 HIS A CA 1
ATOM 890 C C . HIS A 1 111 ? -6.268 -2.705 -9.081 1.00 91.44 111 HIS A C 1
ATOM 892 O O . HIS A 1 111 ? -5.196 -2.600 -9.680 1.00 91.44 111 HIS A O 1
ATOM 898 N N . ALA A 1 112 ? -6.709 -3.882 -8.618 1.00 93.19 112 ALA A N 1
ATOM 899 C CA . ALA A 1 112 ? -5.976 -5.137 -8.798 1.00 93.19 112 ALA A CA 1
ATOM 900 C C . ALA A 1 112 ? -5.813 -5.506 -10.286 1.00 93.19 112 ALA A C 1
ATOM 902 O O . ALA A 1 112 ? -4.722 -5.883 -10.715 1.00 93.19 112 ALA A O 1
ATOM 903 N N . ILE A 1 113 ? -6.861 -5.337 -11.100 1.00 93.25 113 ILE A N 1
ATOM 904 C CA . ILE A 1 113 ? -6.822 -5.571 -12.557 1.00 93.25 113 ILE A CA 1
ATOM 905 C C . ILE A 1 113 ? -5.884 -4.573 -13.258 1.00 93.25 113 ILE A C 1
ATOM 907 O O . ILE A 1 113 ? -5.175 -4.928 -14.210 1.00 93.25 113 ILE A O 1
ATOM 911 N N . ALA A 1 114 ? -5.861 -3.321 -12.795 1.00 91.31 114 ALA A N 1
ATOM 912 C CA . ALA A 1 114 ? -4.991 -2.279 -13.335 1.00 91.31 114 ALA A CA 1
ATOM 913 C C . ALA A 1 114 ? -3.507 -2.482 -12.975 1.00 91.31 114 ALA A C 1
ATOM 915 O O . ALA A 1 114 ? -2.634 -2.036 -13.726 1.00 91.31 114 ALA A O 1
ATOM 916 N N . ALA A 1 115 ? -3.212 -3.168 -11.867 1.00 92.38 115 ALA A N 1
ATOM 917 C CA . ALA A 1 115 ? -1.857 -3.451 -11.415 1.00 92.38 115 ALA A CA 1
ATOM 918 C C . ALA A 1 115 ? -1.143 -4.426 -12.374 1.00 92.38 115 ALA A C 1
ATOM 920 O O . ALA A 1 115 ? -1.604 -5.549 -12.610 1.00 92.38 115 ALA A O 1
ATOM 921 N N . LYS A 1 116 ? -0.016 -4.009 -12.969 1.00 91.25 116 LYS A N 1
ATOM 922 C CA . LYS A 1 116 ? 0.677 -4.771 -14.029 1.00 91.25 116 LYS A CA 1
ATOM 923 C C . LYS A 1 116 ? 2.193 -4.650 -13.939 1.00 91.25 116 LYS A C 1
ATOM 925 O O . LYS A 1 116 ? 2.715 -3.567 -13.699 1.00 91.25 116 LYS A O 1
ATOM 930 N N . GLY A 1 117 ? 2.897 -5.748 -14.216 1.00 89.88 117 GLY A N 1
ATOM 931 C CA . GLY A 1 117 ? 4.330 -5.707 -14.510 1.00 89.88 117 GLY A CA 1
ATOM 932 C C . GLY A 1 117 ? 4.613 -4.937 -15.805 1.00 89.88 117 GLY A C 1
ATOM 933 O O . GLY A 1 117 ? 3.761 -4.8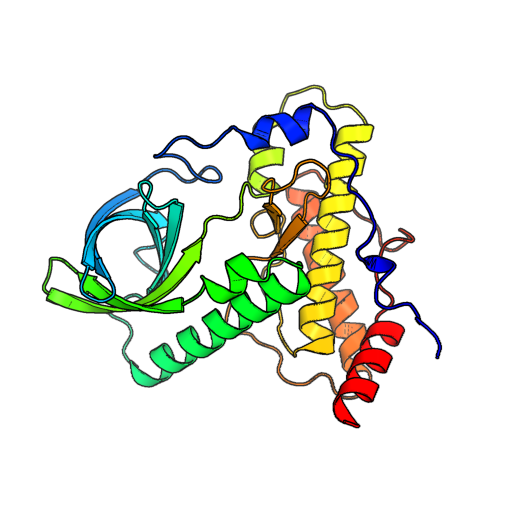66 -16.697 1.00 89.88 117 GLY A O 1
ATOM 934 N N . CYS A 1 118 ? 5.798 -4.346 -15.909 1.00 90.00 118 CYS A N 1
ATOM 935 C CA . CYS A 1 118 ? 6.206 -3.572 -17.075 1.00 90.00 118 CYS A CA 1
ATOM 936 C C . CYS A 1 118 ? 7.713 -3.638 -17.334 1.00 90.00 118 CYS A C 1
ATOM 938 O O . CYS A 1 118 ? 8.513 -3.822 -16.413 1.00 90.00 118 CYS A O 1
ATOM 940 N N . THR A 1 119 ? 8.091 -3.427 -18.593 1.00 90.12 119 THR A N 1
ATOM 941 C CA . THR A 1 119 ? 9.470 -3.114 -18.983 1.00 90.12 119 THR A CA 1
ATOM 942 C C . THR A 1 119 ? 9.677 -1.604 -18.967 1.00 90.12 119 THR A C 1
ATOM 944 O O . THR A 1 119 ? 8.744 -0.836 -19.230 1.00 90.12 119 THR A O 1
ATOM 947 N N . VAL A 1 120 ? 10.893 -1.183 -18.628 1.00 92.00 120 VAL A N 1
ATOM 948 C CA . VAL A 1 120 ? 11.274 0.224 -18.505 1.00 92.00 120 VAL A CA 1
ATOM 949 C C . VAL A 1 120 ? 12.606 0.439 -19.209 1.00 92.00 120 VAL A C 1
ATOM 951 O O . VAL A 1 120 ? 13.590 -0.222 -18.890 1.00 92.00 120 VAL A O 1
ATOM 954 N N . GLU A 1 121 ? 12.635 1.384 -20.136 1.00 93.19 121 GLU A N 1
ATOM 955 C CA . GLU A 1 121 ? 13.845 1.876 -20.793 1.00 93.19 121 GLU A CA 1
ATOM 956 C C . GLU A 1 121 ? 14.076 3.329 -20.369 1.00 93.19 121 GLU A C 1
ATOM 958 O O . GLU A 1 121 ? 13.166 4.164 -20.466 1.00 93.19 121 GLU A O 1
ATOM 963 N N . ARG A 1 122 ? 15.273 3.624 -19.860 1.00 89.19 122 ARG A N 1
ATOM 964 C CA . ARG A 1 122 ? 15.671 4.964 -19.413 1.00 89.19 122 ARG A CA 1
ATOM 965 C C . ARG A 1 122 ? 16.311 5.758 -20.546 1.00 89.19 122 ARG A C 1
ATOM 967 O O . ARG A 1 122 ? 16.735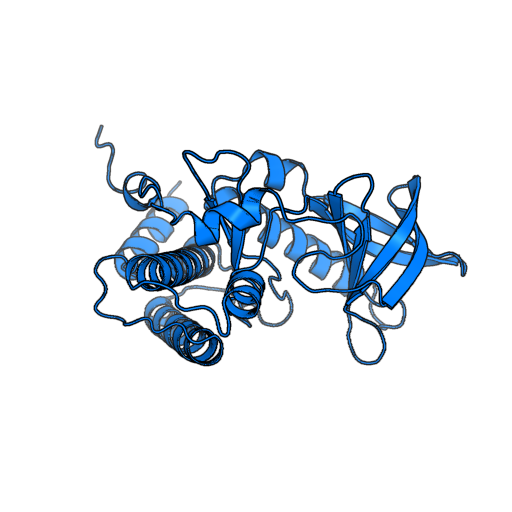 5.212 -21.559 1.00 89.19 122 ARG A O 1
ATOM 974 N N . SER A 1 123 ? 16.418 7.071 -20.358 1.00 86.81 123 SER A N 1
ATOM 975 C CA . SER A 1 123 ? 17.014 7.981 -21.343 1.00 86.81 123 SER A CA 1
ATOM 976 C C . SER A 1 123 ? 18.493 7.720 -21.643 1.00 86.81 123 SER A C 1
ATOM 978 O O . SER A 1 123 ? 18.965 8.129 -22.699 1.00 86.81 123 SER A O 1
ATOM 980 N N . ASP A 1 124 ? 19.220 7.065 -20.736 1.00 85.00 124 ASP A N 1
ATOM 981 C CA . ASP A 1 124 ? 20.613 6.639 -20.932 1.00 85.00 124 ASP A CA 1
ATOM 982 C C . ASP A 1 124 ? 20.739 5.305 -21.700 1.00 85.00 124 ASP A C 1
ATOM 984 O O . ASP A 1 124 ? 21.847 4.818 -21.914 1.00 85.00 124 ASP A O 1
ATOM 988 N N . GLY A 1 125 ? 19.615 4.719 -22.131 1.00 85.12 125 GLY A N 1
ATOM 989 C CA . GLY A 1 125 ? 19.553 3.438 -22.834 1.00 85.12 125 GLY A CA 1
ATOM 990 C C . GLY A 1 125 ? 19.570 2.214 -21.915 1.00 85.12 125 GLY A C 1
ATOM 991 O O . GLY A 1 125 ? 19.536 1.088 -22.411 1.00 85.12 125 GLY A O 1
ATOM 992 N N . SER A 1 126 ? 19.614 2.394 -20.590 1.00 85.19 126 SER A N 1
ATOM 993 C CA . SER A 1 126 ? 19.529 1.274 -19.651 1.00 85.19 126 SER A CA 1
ATOM 994 C C . SER A 1 126 ? 18.113 0.694 -19.594 1.00 85.19 126 SER A C 1
ATOM 996 O O . SER A 1 126 ? 17.104 1.405 -19.654 1.00 85.19 126 SER A O 1
ATOM 998 N N . PHE A 1 127 ? 18.043 -0.629 -19.449 1.00 86.12 127 PHE A N 1
ATOM 999 C CA . PHE A 1 127 ? 16.793 -1.371 -19.343 1.00 86.12 127 PHE A CA 1
ATOM 1000 C C . PHE A 1 127 ? 16.619 -1.929 -17.935 1.00 86.12 127 PHE A C 1
ATOM 1002 O O . PHE A 1 127 ? 17.536 -2.499 -17.346 1.00 86.12 127 PHE A O 1
ATOM 1009 N N . THR A 1 128 ? 15.407 -1.803 -17.407 1.00 85.00 128 THR A N 1
ATOM 1010 C CA . THR A 1 128 ? 14.987 -2.434 -16.160 1.00 85.00 128 THR A CA 1
ATOM 1011 C C . THR A 1 128 ? 13.546 -2.928 -16.280 1.00 85.00 128 THR A C 1
ATOM 1013 O O . THR A 1 128 ? 12.873 -2.805 -17.307 1.00 85.00 128 THR A O 1
ATOM 1016 N N . VAL A 1 129 ? 13.067 -3.530 -15.206 1.00 85.31 129 VAL A N 1
ATOM 1017 C CA . VAL A 1 129 ? 11.701 -4.009 -15.044 1.00 85.31 129 VAL A CA 1
ATOM 1018 C C . VAL A 1 129 ? 11.082 -3.325 -13.832 1.00 85.31 129 VAL A C 1
ATOM 1020 O O . VAL A 1 129 ? 11.775 -2.863 -12.920 1.00 85.31 129 VAL A O 1
ATOM 1023 N N . GLY A 1 130 ? 9.758 -3.248 -13.826 1.00 89.00 130 GLY A N 1
ATOM 1024 C CA . GLY A 1 130 ? 8.999 -2.689 -12.719 1.00 89.00 130 GLY A CA 1
ATOM 1025 C C . GLY A 1 130 ? 7.577 -3.220 -12.674 1.00 89.00 130 GLY A C 1
ATOM 1026 O O . GLY A 1 130 ? 7.195 -4.112 -13.437 1.00 89.00 130 GLY A O 1
ATOM 1027 N N . HIS A 1 131 ? 6.778 -2.640 -11.791 1.00 90.50 131 HIS A N 1
ATOM 1028 C CA . HIS A 1 131 ? 5.330 -2.758 -11.849 1.00 90.50 131 HIS A CA 1
ATOM 1029 C C . HIS A 1 131 ? 4.663 -1.401 -11.677 1.00 90.50 131 HIS A C 1
ATOM 1031 O O . HIS A 1 131 ? 5.179 -0.518 -10.989 1.00 90.50 131 HIS A O 1
ATOM 1037 N N . LYS A 1 132 ? 3.496 -1.264 -12.306 1.00 92.06 132 LYS A N 1
ATOM 1038 C CA . LYS A 1 132 ? 2.628 -0.102 -12.193 1.00 92.06 132 LYS A CA 1
ATOM 1039 C C . LYS A 1 132 ? 1.403 -0.411 -11.359 1.00 92.06 132 LYS A C 1
ATOM 1041 O O . LYS A 1 132 ? 0.819 -1.488 -11.494 1.00 92.06 132 LYS A O 1
ATOM 1046 N N . THR A 1 133 ? 0.979 0.572 -10.583 1.00 91.62 133 THR A N 1
ATOM 1047 C CA . THR A 1 133 ? -0.302 0.578 -9.873 1.00 91.62 133 THR A CA 1
ATOM 1048 C C . THR A 1 133 ? -0.967 1.936 -10.041 1.00 91.62 133 THR A C 1
ATOM 1050 O O . THR A 1 133 ? -0.303 2.946 -10.280 1.00 91.62 133 THR A O 1
ATOM 1053 N N . LYS A 1 134 ? -2.295 1.981 -9.926 1.00 89.75 134 LYS A N 1
ATOM 1054 C CA . LYS A 1 134 ? -2.985 3.256 -9.734 1.00 89.75 134 LYS A CA 1
ATOM 1055 C C . LYS A 1 134 ? -2.663 3.790 -8.343 1.00 89.75 134 LYS A C 1
ATOM 1057 O O . LYS A 1 134 ? -2.479 3.024 -7.397 1.00 89.75 134 LYS A O 1
ATOM 1062 N N . HIS A 1 135 ? -2.565 5.106 -8.224 1.00 88.56 135 HIS A N 1
ATOM 1063 C CA . HIS A 1 135 ? -2.573 5.734 -6.916 1.00 88.56 135 HIS A CA 1
ATOM 1064 C C . HIS A 1 135 ? -3.957 5.554 -6.284 1.00 88.56 135 HIS A C 1
ATOM 1066 O O . HIS A 1 135 ? -4.976 5.820 -6.915 1.00 88.56 135 HIS A O 1
ATOM 1072 N N . ILE A 1 136 ? -3.961 5.048 -5.051 1.00 88.06 136 ILE A N 1
ATOM 1073 C CA . ILE A 1 136 ? -5.172 4.649 -4.325 1.00 88.06 136 ILE A CA 1
ATOM 1074 C C . ILE A 1 136 ? -5.704 5.808 -3.479 1.00 88.06 136 ILE A C 1
ATOM 1076 O O . ILE A 1 136 ? -6.913 6.007 -3.413 1.00 88.06 136 ILE A O 1
ATOM 1080 N N . GLY A 1 137 ? -4.799 6.554 -2.843 1.00 87.50 137 GLY A N 1
ATOM 1081 C CA . GLY A 1 137 ? -5.110 7.679 -1.973 1.00 87.50 137 GLY A CA 1
ATOM 1082 C C . GLY A 1 137 ? -4.056 7.878 -0.877 1.00 87.50 137 GLY A C 1
ATOM 1083 O O . GLY A 1 137 ? -2.948 7.324 -0.965 1.00 87.50 137 GLY A O 1
ATOM 1084 N N . PRO A 1 138 ? -4.377 8.686 0.151 1.00 87.25 138 PRO A N 1
ATOM 1085 C CA . PRO A 1 138 ? -3.410 9.164 1.117 1.00 87.25 138 PRO A CA 1
ATOM 1086 C C . PRO A 1 138 ? -3.016 8.076 2.102 1.00 87.25 138 PRO A C 1
ATOM 1088 O O . PRO A 1 138 ? -3.842 7.254 2.502 1.00 87.25 138 PRO A O 1
ATOM 1091 N N . THR A 1 139 ? -1.754 8.099 2.529 1.00 91.38 139 THR A N 1
ATOM 1092 C CA . THR A 1 139 ? -1.299 7.233 3.617 1.00 91.38 139 THR A CA 1
ATOM 1093 C C . THR A 1 139 ? -1.800 7.755 4.960 1.00 91.38 139 THR A C 1
ATOM 1095 O O . THR A 1 139 ? -1.944 8.966 5.157 1.00 91.38 139 THR A O 1
ATOM 1098 N N . VAL A 1 140 ? -2.007 6.859 5.924 1.00 91.50 140 VAL A N 1
ATOM 1099 C CA . VAL A 1 140 ? -2.362 7.251 7.298 1.00 91.50 140 VAL A CA 1
ATOM 1100 C C . VAL A 1 140 ? -1.266 8.130 7.903 1.00 91.50 140 VAL A C 1
ATOM 1102 O O . VAL A 1 140 ? -1.568 9.129 8.546 1.00 91.50 140 VAL A O 1
ATOM 1105 N N . GLU A 1 141 ? 0.011 7.836 7.637 1.00 91.06 141 GLU A N 1
ATOM 1106 C CA . GLU A 1 141 ? 1.118 8.690 8.093 1.00 91.06 141 GLU A CA 1
ATOM 1107 C C . GLU A 1 141 ? 1.017 10.121 7.544 1.00 91.06 141 GLU A C 1
ATOM 1109 O O . GLU A 1 141 ? 1.242 11.082 8.286 1.00 91.06 141 GLU A O 1
ATOM 1114 N N . TYR A 1 142 ? 0.670 10.282 6.264 1.00 88.62 142 TYR A N 1
ATOM 1115 C CA . TYR A 1 142 ? 0.486 11.601 5.664 1.00 88.62 142 TYR A CA 1
ATOM 1116 C C . TYR A 1 142 ? -0.651 12.370 6.347 1.00 88.62 142 TYR A C 1
ATOM 1118 O O . TYR A 1 142 ? -0.470 13.532 6.721 1.00 88.62 142 TYR A O 1
ATOM 1126 N N . ILE A 1 143 ? -1.783 11.705 6.586 1.00 88.94 143 ILE A N 1
ATOM 1127 C CA . ILE A 1 143 ? -2.922 12.281 7.313 1.00 88.94 143 ILE A CA 1
ATOM 1128 C C . ILE A 1 143 ? -2.479 12.727 8.713 1.00 88.94 143 ILE A C 1
ATOM 1130 O O . ILE A 1 143 ? -2.643 13.894 9.067 1.00 88.94 143 ILE A O 1
ATOM 1134 N N . CYS A 1 144 ? -1.817 11.856 9.482 1.00 89.38 144 CYS A N 1
ATOM 1135 C CA . CYS A 1 144 ? -1.313 12.184 10.820 1.00 89.38 144 CYS A CA 1
ATOM 1136 C C . CYS A 1 144 ? -0.352 13.379 10.813 1.00 89.38 144 CYS A C 1
ATOM 1138 O O . CYS A 1 144 ? -0.465 14.273 11.654 1.00 89.38 144 CYS A O 1
ATOM 1140 N N . LYS A 1 145 ? 0.573 13.444 9.847 1.00 87.62 145 LYS A N 1
ATOM 1141 C CA . LYS A 1 145 ? 1.497 14.581 9.692 1.00 87.62 145 LYS A CA 1
ATOM 1142 C C . LYS A 1 145 ? 0.752 15.895 9.460 1.00 87.62 145 LYS A C 1
ATOM 1144 O O . LYS A 1 145 ? 1.159 16.918 10.005 1.00 87.62 145 LYS A O 1
ATOM 1149 N N . ARG A 1 146 ? -0.329 15.876 8.679 1.00 86.00 146 ARG A N 1
ATOM 1150 C CA . ARG A 1 146 ? -1.139 17.060 8.342 1.00 86.00 146 ARG A CA 1
ATOM 1151 C C . ARG A 1 146 ? -2.098 17.476 9.459 1.00 86.00 146 ARG A C 1
ATOM 1153 O O . ARG A 1 146 ? -2.452 18.650 9.547 1.00 86.00 146 ARG A O 1
ATOM 1160 N N . LEU A 1 147 ? -2.487 16.540 10.320 1.00 86.50 147 LEU A N 1
ATOM 1161 C CA . LEU A 1 147 ? -3.255 16.810 11.536 1.00 86.50 147 LEU A CA 1
ATOM 1162 C C . LEU A 1 147 ? -2.370 17.243 12.716 1.00 86.50 147 LEU A C 1
ATOM 1164 O O . LEU A 1 147 ? -2.877 17.781 13.699 1.00 86.50 147 LEU A O 1
ATOM 1168 N N . LYS A 1 148 ? -1.048 17.052 12.636 1.00 86.31 148 LYS A N 1
ATOM 1169 C CA . LYS A 1 148 ? -0.116 17.430 13.704 1.00 86.31 148 LYS A CA 1
ATOM 1170 C C . LYS A 1 148 ? -0.230 18.921 14.043 1.00 86.31 148 LYS A C 1
ATOM 1172 O O . LYS A 1 148 ? -0.071 19.780 13.182 1.00 86.31 148 LYS A O 1
ATOM 1177 N N . GLY A 1 149 ? -0.459 19.219 15.322 1.00 82.31 149 GLY A N 1
ATOM 1178 C CA . GLY A 1 149 ? -0.625 20.588 15.822 1.00 82.31 149 GLY A CA 1
ATOM 1179 C C . GLY A 1 149 ? -2.038 21.158 15.658 1.00 82.31 149 GLY A C 1
ATOM 1180 O O . GLY A 1 149 ? -2.289 22.260 16.138 1.00 82.31 149 GLY A O 1
ATOM 1181 N N . LYS A 1 150 ? -2.966 20.421 15.031 1.00 83.25 150 LYS A N 1
ATOM 1182 C CA . LYS A 1 150 ? -4.398 20.731 15.075 1.00 83.25 150 LYS A CA 1
ATOM 1183 C C . LYS A 1 150 ? -5.013 20.149 16.355 1.00 83.25 150 LYS A C 1
ATOM 1185 O O . LYS A 1 150 ? -4.598 19.087 16.820 1.00 83.25 150 LYS A O 1
ATOM 1190 N N . ASN A 1 151 ? -6.029 20.820 16.896 1.00 83.06 151 ASN A N 1
ATOM 1191 C CA . ASN A 1 151 ? -6.883 20.244 17.935 1.00 83.06 151 ASN A CA 1
ATOM 1192 C C . ASN A 1 151 ? -7.844 19.251 17.274 1.00 83.06 151 ASN A C 1
ATOM 1194 O O . ASN A 1 151 ? -8.903 19.652 16.802 1.00 83.06 151 ASN A O 1
ATOM 1198 N N . ILE A 1 152 ? -7.439 17.983 17.198 1.00 85.00 152 ILE A N 1
ATOM 1199 C CA . ILE A 1 152 ? -8.300 16.895 16.724 1.00 85.00 152 ILE A CA 1
ATOM 1200 C C . ILE A 1 152 ? -9.157 16.363 17.875 1.00 85.00 152 ILE A C 1
ATOM 1202 O O . ILE A 1 152 ? -8.661 16.183 18.995 1.00 85.00 152 ILE A O 1
ATOM 1206 N N . ASP A 1 153 ? -10.434 16.130 17.593 1.00 85.06 153 ASP A N 1
ATOM 1207 C CA . ASP A 1 153 ? -11.365 15.524 18.537 1.00 85.06 153 ASP A CA 1
ATOM 1208 C C . ASP A 1 153 ? -11.079 14.028 18.741 1.00 85.06 153 ASP A C 1
ATOM 1210 O O . ASP A 1 153 ? -10.251 13.412 18.058 1.00 85.06 153 ASP A O 1
ATOM 1214 N N . ASP A 1 154 ? -11.729 13.446 19.745 1.00 87.69 154 ASP A N 1
ATOM 1215 C CA . ASP A 1 154 ? -11.542 12.034 20.072 1.00 87.69 154 ASP A CA 1
ATOM 1216 C C . ASP A 1 154 ? -12.134 11.119 18.992 1.00 87.69 154 ASP A C 1
ATOM 1218 O O . ASP A 1 154 ? -11.572 10.061 18.727 1.00 87.69 154 ASP A O 1
ATOM 1222 N N . ASP A 1 155 ? -13.176 11.555 18.281 1.00 86.19 155 ASP A N 1
ATOM 1223 C CA . ASP A 1 155 ? -13.758 10.803 17.164 1.00 86.19 155 ASP A CA 1
ATOM 1224 C C . ASP A 1 155 ? -12.765 10.640 16.002 1.00 86.19 155 ASP A C 1
ATOM 1226 O O . ASP A 1 155 ? -12.644 9.553 15.427 1.00 86.19 155 ASP A O 1
ATOM 1230 N N . THR A 1 156 ? -11.982 11.675 15.688 1.00 85.81 156 THR A N 1
ATOM 1231 C CA . THR A 1 156 ? -10.919 11.610 14.675 1.00 85.81 156 THR A CA 1
ATOM 1232 C C . THR A 1 156 ? -9.801 10.669 15.112 1.00 85.81 156 THR A C 1
ATOM 1234 O O . THR A 1 156 ? -9.301 9.887 14.299 1.00 85.81 156 THR A O 1
ATOM 1237 N N . LYS A 1 157 ? -9.409 10.700 16.393 1.00 87.56 157 LYS A N 1
ATOM 1238 C CA . LYS A 1 157 ? -8.399 9.772 16.934 1.00 87.56 157 LYS A CA 1
ATOM 1239 C C . LYS A 1 157 ? -8.891 8.330 16.853 1.00 87.56 157 LYS A C 1
ATOM 1241 O O . LYS A 1 157 ? -8.197 7.497 16.275 1.00 87.56 157 LYS A O 1
ATOM 1246 N N . ASN A 1 158 ? -10.111 8.072 17.322 1.00 87.38 158 ASN A N 1
ATOM 1247 C CA . ASN A 1 158 ? -10.756 6.760 17.268 1.00 87.38 158 ASN A CA 1
ATOM 1248 C C . ASN A 1 158 ? -10.858 6.248 15.822 1.00 87.38 158 ASN A C 1
ATOM 1250 O O . ASN A 1 158 ? -10.597 5.076 15.558 1.00 87.38 158 ASN A O 1
ATOM 1254 N N . SER A 1 159 ? -11.158 7.133 14.865 1.00 87.94 159 SER A N 1
ATOM 1255 C CA . SER A 1 159 ? -11.195 6.790 13.437 1.00 87.94 159 SER A CA 1
ATOM 1256 C C . SER A 1 159 ? -9.821 6.357 12.910 1.00 87.94 159 SER A C 1
ATOM 1258 O O . SER A 1 159 ? -9.717 5.371 12.182 1.00 87.94 159 SER A O 1
ATOM 1260 N N . LEU A 1 160 ? -8.746 7.064 13.279 1.00 90.06 160 LEU A N 1
ATOM 1261 C CA . LEU A 1 160 ? -7.378 6.696 12.889 1.00 90.06 160 LEU A CA 1
ATOM 1262 C C . LEU A 1 160 ? -6.940 5.370 13.524 1.00 90.06 160 LEU A C 1
ATOM 1264 O O . LEU A 1 160 ? -6.302 4.555 12.854 1.00 90.06 160 LEU A O 1
ATOM 1268 N N . GLU A 1 161 ? -7.302 5.132 14.785 1.00 91.19 161 GLU A N 1
ATOM 1269 C CA . GLU A 1 161 ? -7.079 3.852 15.464 1.00 91.19 161 GLU A CA 1
ATOM 1270 C C . GLU A 1 161 ? -7.802 2.708 14.743 1.00 91.19 161 GLU A C 1
ATOM 1272 O O . GLU A 1 161 ? -7.180 1.689 14.432 1.00 91.19 161 GLU A O 1
ATOM 1277 N N . GLU A 1 162 ? -9.076 2.897 14.382 1.00 89.25 162 GLU A N 1
ATOM 1278 C CA . GLU A 1 162 ? -9.856 1.903 13.638 1.00 89.25 162 GLU A CA 1
ATOM 1279 C C . GLU A 1 162 ? -9.213 1.583 12.280 1.00 89.25 162 GLU A C 1
ATOM 1281 O O . GLU A 1 162 ? -9.087 0.411 11.913 1.00 89.25 162 GLU A O 1
ATOM 1286 N N . VAL A 1 163 ? -8.747 2.597 11.543 1.00 91.19 163 VAL A N 1
ATOM 1287 C CA . VAL A 1 163 ? -8.042 2.398 10.265 1.00 91.19 163 VAL A CA 1
ATOM 1288 C C . VAL A 1 163 ? -6.772 1.570 10.452 1.00 91.19 163 VAL A C 1
ATOM 1290 O O . VAL A 1 163 ? -6.516 0.659 9.661 1.00 91.19 163 VAL A O 1
ATOM 1293 N N . VAL A 1 164 ? -5.980 1.850 11.490 1.00 93.00 164 VAL A N 1
ATOM 1294 C CA . VAL A 1 164 ? -4.756 1.088 11.771 1.00 93.00 164 VAL A CA 1
ATOM 1295 C C . VAL A 1 164 ? -5.081 -0.359 12.143 1.00 93.00 164 VAL A C 1
ATOM 1297 O O . VAL A 1 164 ? -4.427 -1.266 11.624 1.00 93.00 164 VAL A O 1
ATOM 1300 N N . ILE A 1 165 ? -6.108 -0.599 12.964 1.00 92.06 165 ILE A N 1
ATOM 1301 C CA . ILE A 1 165 ? -6.563 -1.959 13.294 1.00 92.06 165 ILE A CA 1
ATOM 1302 C C . ILE A 1 165 ? -7.042 -2.707 12.050 1.00 92.06 165 ILE A C 1
ATOM 1304 O O . ILE A 1 165 ? -6.685 -3.870 11.853 1.00 92.06 165 ILE A O 1
ATOM 1308 N N . LYS A 1 166 ? -7.792 -2.057 11.157 1.00 90.94 166 LYS A N 1
ATOM 1309 C CA . LYS A 1 166 ? -8.184 -2.688 9.890 1.00 90.94 166 LYS A CA 1
ATOM 1310 C C . LYS A 1 166 ? -6.974 -2.982 9.007 1.00 90.94 166 LYS A C 1
ATOM 1312 O O . LYS A 1 166 ? -6.922 -4.054 8.408 1.00 90.94 166 LYS A O 1
ATOM 1317 N N . GLY A 1 167 ? -5.989 -2.083 8.958 1.00 93.31 167 GLY A N 1
ATOM 1318 C CA . GLY A 1 167 ? -4.724 -2.313 8.255 1.00 93.31 167 GLY A CA 1
ATOM 1319 C C . GLY A 1 167 ? -3.988 -3.534 8.801 1.00 93.31 167 GLY A C 1
ATOM 1320 O O . GLY A 1 167 ? -3.544 -4.385 8.032 1.00 93.31 167 GLY A O 1
ATOM 1321 N N . PHE A 1 168 ? -3.942 -3.677 10.125 1.00 93.56 168 PHE A N 1
ATOM 1322 C CA . PHE A 1 168 ? -3.417 -4.870 10.778 1.00 93.56 168 PHE A CA 1
ATOM 1323 C C . PHE A 1 168 ? -4.197 -6.136 10.395 1.00 93.56 168 PHE A C 1
ATOM 1325 O O . PHE A 1 168 ? -3.591 -7.119 9.968 1.00 93.56 168 PHE A O 1
ATOM 1332 N N . ASN A 1 169 ? -5.529 -6.114 10.483 1.00 92.69 169 ASN A N 1
ATOM 1333 C CA . ASN A 1 169 ? -6.369 -7.257 10.122 1.00 92.69 169 ASN A CA 1
ATOM 1334 C C . ASN A 1 169 ? -6.160 -7.683 8.664 1.00 92.69 169 ASN A C 1
ATOM 1336 O O . ASN A 1 169 ? -6.083 -8.877 8.375 1.00 92.69 169 ASN A O 1
ATOM 1340 N N . LEU A 1 170 ? -6.029 -6.722 7.749 1.00 93.00 170 LEU A N 1
ATOM 1341 C CA . LEU A 1 170 ? -5.729 -6.989 6.346 1.00 93.00 170 LEU A CA 1
ATOM 1342 C C . LEU A 1 170 ? -4.349 -7.648 6.186 1.00 93.00 170 LEU A C 1
ATOM 1344 O O . LEU A 1 170 ? -4.226 -8.634 5.46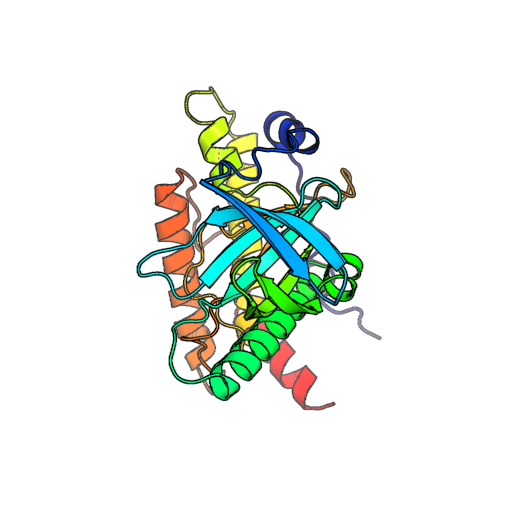3 1.00 93.00 170 LEU A O 1
ATOM 1348 N N . ALA A 1 171 ? -3.328 -7.180 6.908 1.00 92.31 171 ALA A N 1
ATOM 1349 C CA . ALA A 1 171 ? -1.997 -7.790 6.887 1.00 92.31 171 ALA A CA 1
ATOM 1350 C C . ALA A 1 171 ? -2.016 -9.222 7.450 1.00 92.31 171 ALA A C 1
ATOM 1352 O O . ALA A 1 171 ? -1.406 -10.124 6.878 1.00 92.31 171 ALA A O 1
ATOM 1353 N N . ALA A 1 172 ? -2.756 -9.452 8.536 1.00 91.50 172 ALA A N 1
ATOM 1354 C CA . ALA A 1 172 ? -2.922 -10.774 9.130 1.00 91.50 172 ALA A CA 1
ATOM 1355 C C . ALA A 1 172 ? -3.640 -11.747 8.184 1.00 91.50 172 ALA A C 1
ATOM 1357 O O . ALA A 1 172 ? -3.220 -12.898 8.053 1.00 91.50 172 ALA A O 1
ATOM 1358 N N . ARG A 1 173 ? -4.683 -11.287 7.482 1.00 91.50 173 ARG A N 1
ATOM 1359 C CA . ARG A 1 173 ? -5.367 -12.068 6.441 1.00 91.50 173 ARG A CA 1
ATOM 1360 C C . ARG A 1 173 ? -4.426 -12.424 5.299 1.00 91.50 173 ARG A C 1
ATOM 1362 O O . ARG A 1 173 ? -4.378 -13.586 4.911 1.00 91.50 173 ARG A O 1
ATOM 1369 N N . LEU A 1 174 ? -3.658 -11.461 4.794 1.00 90.69 174 LEU A N 1
ATOM 1370 C CA . LEU A 1 174 ? -2.675 -11.695 3.734 1.00 90.69 174 LEU A CA 1
ATOM 1371 C C . LEU A 1 174 ? -1.624 -12.725 4.149 1.00 90.69 174 LEU A C 1
ATOM 1373 O O . LEU A 1 174 ? -1.328 -13.644 3.387 1.00 90.69 174 LEU A O 1
ATOM 1377 N N . TYR A 1 175 ? -1.138 -12.642 5.383 1.00 89.69 175 TYR A N 1
ATOM 1378 C CA . TYR A 1 175 ? -0.190 -13.614 5.902 1.00 89.69 175 TYR A CA 1
ATOM 1379 C C . TYR A 1 175 ? -0.810 -15.009 6.051 1.00 89.69 175 TYR A C 1
ATOM 1381 O O . TYR A 1 175 ? -0.300 -15.976 5.489 1.00 89.69 175 TYR A O 1
ATOM 1389 N N . ILE A 1 176 ? -1.929 -15.129 6.770 1.00 88.88 176 ILE A N 1
ATOM 1390 C CA . ILE A 1 176 ? -2.512 -16.434 7.103 1.00 88.88 176 ILE A CA 1
ATOM 1391 C C . ILE A 1 176 ? -3.138 -17.093 5.871 1.00 88.88 176 ILE A C 1
ATOM 1393 O O . ILE A 1 176 ? -2.936 -18.282 5.639 1.00 88.88 176 ILE A O 1
ATOM 1397 N N . LEU A 1 177 ? -3.886 -16.358 5.053 1.00 88.00 177 LEU A N 1
ATOM 1398 C CA . LEU A 1 177 ? -4.628 -16.940 3.933 1.00 88.00 177 LEU A CA 1
ATOM 1399 C C . LEU A 1 177 ? -3.773 -17.105 2.675 1.00 88.00 177 LEU A C 1
ATOM 1401 O O . LEU A 1 177 ? -4.018 -18.043 1.921 1.00 88.00 177 LEU A O 1
ATOM 1405 N N . HIS A 1 178 ? -2.772 -16.243 2.472 1.00 86.81 178 HIS A N 1
ATOM 1406 C CA . HIS A 1 178 ? -2.042 -16.148 1.201 1.00 86.81 178 HIS A CA 1
ATOM 1407 C C . HIS A 1 178 ? -0.522 -16.302 1.332 1.00 86.81 178 HIS A C 1
ATOM 1409 O O . HIS A 1 178 ? 0.177 -16.210 0.331 1.00 86.81 178 HIS A O 1
ATOM 1415 N N . ASP A 1 179 ? 0.000 -16.546 2.541 1.00 85.88 179 ASP A N 1
ATOM 1416 C CA . ASP A 1 179 ? 1.446 -16.612 2.822 1.00 85.88 179 ASP A CA 1
ATOM 1417 C C . ASP A 1 179 ? 2.193 -15.307 2.452 1.00 85.88 179 ASP A C 1
ATOM 1419 O O . ASP A 1 179 ? 3.393 -15.309 2.174 1.00 85.88 179 ASP A O 1
ATOM 1423 N N . ILE A 1 180 ? 1.488 -14.168 2.466 1.00 87.12 180 ILE A N 1
ATOM 1424 C CA . ILE A 1 180 ? 2.043 -12.847 2.145 1.00 87.12 180 ILE A CA 1
ATOM 1425 C C . ILE A 1 180 ? 2.368 -12.115 3.443 1.00 87.12 180 ILE A C 1
ATOM 1427 O O . ILE A 1 180 ? 1.491 -11.598 4.133 1.00 87.12 180 ILE A O 1
ATOM 1431 N N . TRP A 1 181 ? 3.654 -12.036 3.766 1.00 86.38 181 TRP A N 1
ATOM 1432 C CA . TRP A 1 181 ? 4.131 -11.298 4.931 1.00 86.38 181 TRP A CA 1
ATOM 1433 C C . TRP A 1 181 ? 4.402 -9.822 4.617 1.00 86.38 181 TRP A C 1
ATOM 1435 O O . TRP A 1 181 ? 4.991 -9.489 3.588 1.00 86.38 181 TRP A O 1
ATOM 1445 N N . MET A 1 182 ? 4.024 -8.942 5.547 1.00 86.38 182 MET A N 1
ATOM 1446 C CA . MET A 1 182 ? 4.351 -7.519 5.508 1.00 86.38 182 MET A CA 1
ATOM 1447 C C . MET A 1 182 ? 5.513 -7.234 6.464 1.00 86.38 182 MET A C 1
ATOM 1449 O O . MET A 1 182 ? 5.338 -7.247 7.681 1.00 86.38 182 MET A O 1
ATOM 1453 N N . GLU A 1 183 ? 6.704 -6.978 5.918 1.00 83.25 183 GLU A N 1
ATOM 1454 C CA . GLU A 1 183 ? 7.917 -6.804 6.731 1.00 83.25 183 GLU A CA 1
ATOM 1455 C C . GLU A 1 183 ? 7.913 -5.494 7.531 1.00 83.25 183 GLU A C 1
ATOM 1457 O O . GLU A 1 183 ? 8.281 -5.488 8.710 1.00 83.25 183 GLU A O 1
ATOM 1462 N N . ASP A 1 184 ? 7.436 -4.402 6.926 1.00 85.62 184 ASP A N 1
ATOM 1463 C CA . ASP A 1 184 ? 7.363 -3.082 7.559 1.00 85.62 184 ASP A CA 1
ATOM 1464 C C . ASP A 1 184 ? 5.918 -2.565 7.663 1.00 85.62 184 ASP A C 1
ATOM 1466 O O . ASP A 1 184 ? 5.505 -1.667 6.923 1.00 85.62 184 ASP A O 1
ATOM 1470 N N . PRO A 1 185 ? 5.112 -3.127 8.577 1.00 85.56 185 PRO A N 1
ATOM 1471 C CA . PRO A 1 185 ? 3.759 -2.659 8.802 1.00 85.56 185 PRO A CA 1
ATOM 1472 C C . PRO A 1 185 ? 3.764 -1.334 9.567 1.00 85.56 185 PRO A C 1
ATOM 1474 O O . PRO A 1 185 ? 4.055 -1.282 10.765 1.00 85.56 185 PRO A O 1
ATOM 1477 N N . ASN A 1 186 ? 3.452 -0.240 8.881 1.00 89.25 186 ASN A N 1
ATOM 1478 C CA . ASN A 1 186 ? 3.421 1.090 9.477 1.00 89.25 186 ASN A CA 1
ATOM 1479 C C . ASN A 1 186 ? 2.310 1.954 8.851 1.00 89.25 186 ASN A C 1
ATOM 1481 O O . ASN A 1 186 ? 1.856 1.645 7.749 1.00 89.25 186 ASN A O 1
ATOM 1485 N N . PRO A 1 187 ? 1.887 3.052 9.508 1.00 91.19 187 PRO A N 1
ATOM 1486 C CA . PRO A 1 187 ? 0.862 3.952 8.969 1.00 91.19 187 PRO A CA 1
ATOM 1487 C C . PRO A 1 187 ? 1.183 4.550 7.587 1.00 91.19 187 PRO A C 1
ATOM 1489 O O . PRO A 1 187 ? 0.279 4.940 6.855 1.00 91.19 187 PRO A O 1
ATOM 1492 N N . GLY A 1 188 ? 2.455 4.622 7.194 1.00 90.50 188 GLY A N 1
ATOM 1493 C CA . GLY A 1 188 ? 2.883 5.047 5.859 1.00 90.50 188 GLY A CA 1
ATOM 1494 C C . GLY A 1 188 ? 2.596 4.017 4.765 1.00 90.50 188 GLY A C 1
ATOM 1495 O O . GLY A 1 188 ? 2.566 4.380 3.594 1.00 90.50 188 GLY A O 1
ATOM 1496 N N . ASN A 1 189 ? 2.321 2.766 5.139 1.00 91.75 189 ASN A N 1
ATOM 1497 C CA . ASN A 1 189 ? 1.983 1.673 4.230 1.00 91.75 189 ASN A CA 1
ATOM 1498 C C . ASN A 1 189 ? 0.496 1.275 4.282 1.00 91.75 189 ASN A C 1
ATOM 1500 O O . ASN A 1 189 ? 0.104 0.287 3.663 1.00 91.75 189 ASN A O 1
ATOM 1504 N N . ILE A 1 190 ? -0.332 2.044 4.996 1.00 93.62 190 ILE A N 1
ATOM 1505 C CA . ILE A 1 190 ? -1.795 1.933 4.989 1.00 93.62 190 ILE A CA 1
ATOM 1506 C C . ILE A 1 190 ? -2.329 3.132 4.214 1.00 93.62 190 ILE A C 1
ATOM 1508 O O . ILE A 1 190 ? -2.053 4.269 4.598 1.00 93.62 190 ILE A O 1
ATOM 1512 N N . VAL A 1 191 ? -3.086 2.893 3.146 1.00 92.12 191 VAL A N 1
ATOM 1513 C CA . VAL A 1 191 ? -3.707 3.947 2.332 1.00 92.12 191 VAL A CA 1
ATOM 1514 C C . VAL A 1 191 ? -5.224 3.888 2.410 1.00 92.12 191 VAL A C 1
ATOM 1516 O O . VAL A 1 191 ? -5.803 2.805 2.511 1.00 92.12 191 VAL A O 1
ATOM 1519 N N . LEU A 1 192 ? -5.859 5.055 2.342 1.00 90.50 192 LEU A N 1
ATOM 1520 C CA . LEU A 1 192 ? -7.310 5.196 2.255 1.00 90.50 192 LEU A CA 1
ATOM 1521 C C . LEU A 1 192 ? -7.727 5.406 0.799 1.00 90.50 192 LEU A C 1
ATOM 1523 O O . LEU A 1 192 ? -7.170 6.256 0.112 1.00 90.50 192 LEU A O 1
ATOM 1527 N N . ASN A 1 193 ? -8.710 4.650 0.328 1.00 88.56 193 ASN A N 1
ATOM 1528 C CA . ASN A 1 193 ? -9.324 4.842 -0.978 1.00 88.56 193 ASN A CA 1
ATOM 1529 C C . ASN A 1 193 ? -10.655 5.581 -0.821 1.00 88.56 193 ASN A C 1
ATOM 1531 O O . ASN A 1 193 ? -11.579 5.066 -0.192 1.00 88.56 193 ASN A O 1
ATOM 1535 N N . PHE A 1 194 ? -10.743 6.765 -1.422 1.00 84.38 194 PHE A N 1
ATOM 1536 C CA . PHE A 1 194 ? -11.913 7.644 -1.350 1.00 84.38 194 PHE A CA 1
ATOM 1537 C C . PHE A 1 194 ? -12.787 7.597 -2.615 1.00 84.38 194 PHE A C 1
ATOM 1539 O O . PHE A 1 194 ? -13.591 8.503 -2.818 1.00 84.38 194 PHE A O 1
ATOM 1546 N N . ASP A 1 195 ? -12.652 6.566 -3.463 1.00 81.88 195 ASP A N 1
ATOM 1547 C CA . ASP A 1 195 ? -13.420 6.473 -4.718 1.00 81.88 195 ASP A CA 1
ATOM 1548 C C . ASP A 1 195 ? -14.939 6.387 -4.449 1.00 81.88 195 ASP A C 1
ATOM 1550 O O . ASP A 1 195 ? -15.741 6.900 -5.228 1.00 81.88 195 ASP A O 1
ATOM 1554 N N . ASP A 1 196 ? -15.335 5.796 -3.314 1.00 80.25 196 ASP A N 1
ATOM 1555 C CA . ASP A 1 196 ? -16.701 5.828 -2.784 1.00 80.25 196 ASP A CA 1
ATOM 1556 C C . ASP A 1 196 ? -16.696 6.370 -1.350 1.00 80.25 196 ASP A C 1
ATOM 1558 O O . ASP A 1 196 ? -16.313 5.685 -0.402 1.00 80.25 196 ASP A O 1
ATOM 1562 N N . LEU A 1 197 ? -17.166 7.607 -1.176 1.00 76.50 197 LEU A N 1
ATOM 1563 C CA . LEU A 1 197 ? -17.226 8.269 0.132 1.00 76.50 197 LEU A CA 1
ATOM 1564 C C . LEU A 1 197 ? -18.194 7.583 1.114 1.00 76.50 197 LEU A C 1
ATOM 1566 O O . LEU A 1 197 ? -18.080 7.793 2.320 1.00 76.50 197 LEU A O 1
ATOM 1570 N N . ASN A 1 198 ? -19.124 6.749 0.631 1.00 73.44 198 ASN A N 1
ATOM 1571 C CA . ASN A 1 198 ? -20.004 5.945 1.486 1.00 73.44 198 ASN A CA 1
ATOM 1572 C C . ASN A 1 198 ? -19.366 4.612 1.904 1.00 73.44 198 ASN A C 1
ATOM 1574 O O . ASN A 1 198 ? -19.909 3.916 2.769 1.00 73.44 198 ASN A O 1
ATOM 1578 N N . ASN A 1 199 ? -18.244 4.243 1.283 1.00 78.94 199 ASN A N 1
ATOM 1579 C CA . ASN A 1 199 ? -17.558 2.974 1.477 1.00 78.94 199 ASN A CA 1
ATOM 1580 C C . ASN A 1 199 ? -16.043 3.126 1.286 1.00 78.94 199 ASN A C 1
ATOM 1582 O O . ASN A 1 199 ? -15.438 2.508 0.406 1.00 78.94 199 ASN A O 1
ATOM 1586 N N . ILE A 1 200 ? -15.431 3.967 2.119 1.00 82.25 200 ILE A N 1
ATOM 1587 C CA . ILE A 1 200 ? -13.987 4.180 2.086 1.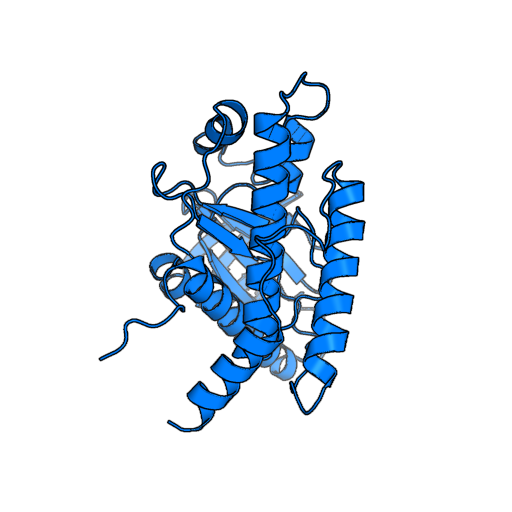00 82.25 200 ILE A CA 1
ATOM 1588 C C . ILE A 1 200 ? -13.287 2.878 2.460 1.00 82.25 200 ILE A C 1
ATOM 1590 O O . ILE A 1 200 ? -13.494 2.315 3.540 1.00 82.25 200 ILE A O 1
ATOM 1594 N N . LYS A 1 201 ? -12.441 2.414 1.546 1.00 88.94 201 LYS A N 1
ATOM 1595 C CA . LYS A 1 201 ? -11.665 1.186 1.705 1.00 88.94 201 LYS A CA 1
ATOM 1596 C C . LYS A 1 201 ? -10.267 1.519 2.183 1.00 88.94 201 LYS A C 1
ATOM 1598 O O . LYS A 1 201 ? -9.740 2.599 1.929 1.00 88.94 201 LYS A O 1
ATOM 1603 N N . ILE A 1 202 ? -9.652 0.555 2.845 1.00 91.50 202 ILE A N 1
ATOM 1604 C CA . ILE A 1 202 ? -8.233 0.608 3.167 1.00 91.50 202 ILE A CA 1
ATOM 1605 C C . ILE A 1 202 ? -7.482 -0.329 2.231 1.00 91.50 202 ILE A C 1
ATOM 1607 O O . ILE A 1 202 ? -8.029 -1.354 1.835 1.00 91.50 202 ILE A O 1
ATOM 1611 N N . ALA A 1 203 ? -6.235 -0.014 1.911 1.00 92.38 203 ALA A N 1
ATOM 1612 C CA . ALA A 1 203 ? -5.334 -0.959 1.270 1.00 92.38 203 ALA A CA 1
ATOM 1613 C C . ALA A 1 203 ? -3.953 -0.904 1.914 1.00 92.38 203 ALA A C 1
ATOM 1615 O O . ALA A 1 203 ? -3.548 0.114 2.479 1.00 92.38 203 ALA A O 1
ATOM 1616 N N . LEU A 1 204 ? -3.228 -2.012 1.810 1.00 92.25 204 LEU A N 1
ATOM 1617 C CA . LEU A 1 204 ? -1.820 -2.073 2.175 1.00 92.25 204 LEU A CA 1
ATOM 1618 C C . LEU A 1 204 ? -0.962 -1.941 0.923 1.00 92.25 204 LEU A C 1
ATOM 1620 O O . LEU A 1 204 ? -1.278 -2.504 -0.128 1.00 92.25 204 LEU A O 1
ATOM 1624 N N . ILE A 1 205 ? 0.129 -1.197 1.053 1.00 88.69 205 ILE A N 1
ATOM 1625 C CA . ILE A 1 205 ? 1.118 -0.992 -0.005 1.00 88.69 205 ILE A CA 1
ATOM 1626 C C . ILE A 1 205 ? 2.511 -1.410 0.475 1.00 88.69 205 ILE A C 1
ATOM 1628 O O . ILE A 1 205 ? 2.716 -1.740 1.639 1.00 88.69 205 ILE A O 1
ATOM 1632 N N . ASP A 1 206 ? 3.470 -1.382 -0.451 1.00 82.94 206 ASP A N 1
ATOM 1633 C CA . ASP A 1 206 ? 4.892 -1.638 -0.195 1.00 82.94 206 ASP A CA 1
ATOM 1634 C C . ASP A 1 206 ? 5.189 -3.005 0.449 1.00 82.94 206 ASP A C 1
ATOM 1636 O O . ASP A 1 206 ? 5.932 -3.130 1.420 1.00 82.94 206 ASP A O 1
ATOM 1640 N N . PHE A 1 207 ? 4.625 -4.068 -0.130 1.00 78.81 207 PHE A N 1
ATOM 1641 C CA . PHE A 1 207 ? 5.007 -5.437 0.213 1.00 78.81 207 PHE A CA 1
ATOM 1642 C C . PHE A 1 207 ? 6.470 -5.688 -0.189 1.00 78.81 207 PHE A C 1
ATOM 1644 O O . PHE A 1 207 ? 6.810 -5.711 -1.378 1.00 78.81 207 PHE A O 1
ATOM 1651 N N . GLU A 1 208 ? 7.355 -5.869 0.792 1.00 66.69 208 GLU A N 1
ATOM 1652 C CA . GLU A 1 208 ? 8.733 -6.290 0.536 1.00 66.69 208 GLU A CA 1
ATOM 1653 C C . GLU A 1 208 ? 8.783 -7.769 0.129 1.00 66.69 208 GLU A C 1
ATOM 1655 O O . GLU A 1 208 ? 8.245 -8.638 0.812 1.00 66.69 208 GLU A O 1
ATOM 1660 N N . SER A 1 209 ? 9.475 -8.082 -0.969 1.00 58.97 209 SER A N 1
ATOM 1661 C CA . SER A 1 209 ? 9.568 -9.454 -1.490 1.00 58.97 209 SER A CA 1
ATOM 1662 C C . SER A 1 209 ? 10.751 -10.266 -0.945 1.00 58.97 209 SER A C 1
ATOM 1664 O O . SER A 1 209 ? 10.812 -11.469 -1.176 1.00 58.97 209 SER A O 1
ATOM 1666 N N . MET A 1 210 ? 11.706 -9.653 -0.228 1.00 50.59 210 MET A N 1
ATOM 1667 C CA . MET A 1 210 ? 12.939 -10.347 0.190 1.00 50.59 210 MET A CA 1
ATOM 1668 C C . MET A 1 210 ? 12.813 -11.156 1.489 1.00 50.59 210 MET A C 1
ATOM 1670 O O . MET A 1 210 ? 13.550 -12.124 1.646 1.00 50.59 210 MET A O 1
ATOM 1674 N N . ASN A 1 211 ? 11.883 -10.802 2.380 1.00 53.38 211 ASN A N 1
ATOM 1675 C CA . ASN A 1 211 ? 11.734 -11.413 3.709 1.00 53.38 211 ASN A CA 1
ATOM 1676 C C . ASN A 1 211 ? 10.358 -12.071 3.892 1.00 53.38 211 ASN A C 1
ATOM 1678 O O . ASN A 1 211 ? 9.742 -11.975 4.951 1.00 53.38 211 ASN A O 1
ATOM 1682 N N . GLN A 1 212 ? 9.839 -12.717 2.847 1.00 59.97 212 GLN A N 1
ATOM 1683 C CA . GLN A 1 212 ? 8.568 -13.422 2.967 1.00 59.97 212 GLN A CA 1
ATOM 1684 C C . GLN A 1 212 ? 8.745 -14.706 3.774 1.00 59.97 212 GLN A C 1
ATOM 1686 O O . GLN A 1 212 ? 9.444 -15.628 3.348 1.00 59.97 212 GLN A O 1
ATOM 1691 N N . TYR A 1 213 ? 8.083 -14.778 4.928 1.00 57.72 213 TYR A N 1
ATOM 1692 C CA . TYR A 1 213 ? 7.863 -16.051 5.602 1.00 57.72 213 TYR A CA 1
ATOM 1693 C C . TYR A 1 213 ? 6.949 -16.897 4.717 1.00 57.72 213 TYR A C 1
ATOM 1695 O O . TYR A 1 213 ? 5.768 -16.596 4.575 1.00 57.72 213 TYR A O 1
ATOM 1703 N N . LYS A 1 214 ? 7.510 -17.935 4.095 1.00 55.22 214 LYS A N 1
ATOM 1704 C CA . LYS A 1 214 ? 6.731 -18.932 3.362 1.00 55.22 214 LYS A CA 1
ATOM 1705 C C . LYS A 1 214 ? 6.310 -20.025 4.334 1.00 55.22 214 LYS A C 1
ATOM 1707 O O . LYS A 1 214 ? 7.167 -20.600 4.999 1.00 55.22 214 LYS A O 1
ATOM 1712 N N . GLY A 1 215 ? 5.018 -20.333 4.358 1.00 56.38 215 GLY A N 1
ATOM 1713 C CA . GLY A 1 215 ? 4.489 -21.474 5.091 1.00 56.38 215 GLY A CA 1
ATOM 1714 C C . GLY A 1 215 ? 3.959 -21.104 6.470 1.00 56.38 215 GLY A C 1
ATOM 1715 O O . GLY A 1 215 ? 4.696 -20.819 7.410 1.00 56.38 215 GLY A O 1
ATOM 1716 N N . VAL A 1 216 ? 2.641 -21.173 6.579 1.00 62.38 216 VAL A N 1
ATOM 1717 C CA . VAL A 1 216 ? 1.908 -21.171 7.838 1.00 62.38 216 VAL A CA 1
ATOM 1718 C C . VAL A 1 216 ? 1.656 -22.636 8.224 1.00 62.38 216 VAL A C 1
ATOM 1720 O O . VAL A 1 216 ? 0.634 -23.201 7.836 1.00 62.38 216 VAL A O 1
ATOM 1723 N N . GLU A 1 217 ? 2.612 -23.281 8.899 1.00 63.38 217 GLU A N 1
ATOM 1724 C CA . GLU A 1 217 ? 2.489 -24.674 9.368 1.00 63.38 217 GLU A CA 1
ATOM 1725 C C . GLU A 1 217 ? 2.420 -24.751 10.899 1.00 63.38 217 GLU A C 1
ATOM 1727 O O . GLU A 1 217 ? 3.156 -24.060 11.603 1.00 63.38 217 GLU A O 1
ATOM 1732 N N . GLY A 1 218 ? 1.542 -25.613 11.422 1.00 68.44 218 GLY A N 1
ATOM 1733 C CA . GLY A 1 218 ? 1.373 -25.806 12.867 1.00 68.44 218 GLY A CA 1
ATOM 1734 C C . GLY A 1 218 ? 0.974 -24.519 13.596 1.00 68.44 218 GLY A C 1
ATOM 1735 O O . GLY A 1 218 ? 0.247 -23.696 13.052 1.00 68.44 218 GLY A O 1
ATOM 1736 N N . ASP A 1 219 ? 1.472 -24.320 14.817 1.00 75.31 219 ASP A N 1
ATOM 1737 C CA . ASP A 1 219 ? 1.120 -23.166 15.664 1.00 75.31 219 ASP A CA 1
ATOM 1738 C C . ASP A 1 219 ? 1.873 -21.863 15.315 1.00 75.31 219 ASP A C 1
ATOM 1740 O O . ASP A 1 219 ? 1.625 -20.814 15.919 1.00 75.31 219 ASP A O 1
ATOM 1744 N N . LEU A 1 220 ? 2.761 -21.882 14.309 1.00 82.31 220 LEU A N 1
ATOM 1745 C CA . LEU A 1 220 ? 3.575 -20.722 13.906 1.00 82.31 220 LEU A CA 1
ATOM 1746 C C . LEU A 1 220 ? 2.728 -19.511 13.483 1.00 82.31 220 LEU A C 1
ATOM 1748 O O . LEU A 1 220 ? 3.193 -18.373 13.562 1.00 82.31 220 LEU A O 1
ATOM 1752 N N . TYR A 1 221 ? 1.480 -19.718 13.051 1.00 85.00 221 TYR A N 1
ATOM 1753 C CA . TYR A 1 221 ? 0.592 -18.622 12.661 1.00 85.00 221 TYR A CA 1
ATOM 1754 C C . TYR A 1 221 ? 0.239 -17.703 13.830 1.00 85.00 221 TYR A C 1
ATOM 1756 O O . TYR A 1 221 ? 0.191 -16.489 13.636 1.00 85.00 221 TYR A O 1
ATOM 1764 N N . ARG A 1 222 ? 0.054 -18.255 15.039 1.00 88.94 222 ARG A N 1
ATOM 1765 C CA . ARG A 1 222 ? -0.275 -17.477 16.242 1.00 88.94 222 ARG A CA 1
ATOM 1766 C C . ARG A 1 222 ? 0.894 -16.585 16.638 1.00 88.94 222 ARG A C 1
ATOM 1768 O O . ARG A 1 222 ? 0.725 -15.383 16.811 1.00 88.94 222 ARG A O 1
ATOM 1775 N N . GLU A 1 223 ? 2.098 -17.155 16.710 1.00 87.75 223 GLU A N 1
ATOM 1776 C CA . GLU A 1 223 ? 3.314 -16.405 17.047 1.00 87.75 223 GLU A CA 1
ATOM 1777 C C . GLU A 1 223 ? 3.553 -15.255 16.058 1.00 87.75 223 GLU A C 1
ATOM 1779 O O . GLU A 1 223 ? 3.869 -14.127 16.446 1.00 87.75 223 GLU A O 1
ATOM 1784 N N . ARG A 1 224 ? 3.363 -15.523 14.764 1.00 85.81 224 ARG A N 1
ATOM 1785 C CA . ARG A 1 224 ? 3.581 -14.542 13.695 1.00 85.81 224 ARG A CA 1
ATOM 1786 C C . ARG A 1 224 ? 2.504 -13.466 13.670 1.00 85.81 224 ARG A C 1
ATOM 1788 O O . ARG A 1 224 ? 2.846 -12.307 13.454 1.00 85.81 224 ARG A O 1
ATOM 1795 N N . PHE A 1 225 ? 1.254 -13.816 13.964 1.00 89.94 225 PHE A N 1
ATOM 1796 C CA . PHE A 1 225 ? 0.173 -12.854 14.173 1.00 89.94 225 PHE A CA 1
ATOM 1797 C C . PHE A 1 225 ? 0.507 -11.887 15.318 1.00 89.94 225 PHE A C 1
ATOM 1799 O O . PHE A 1 225 ? 0.450 -10.671 15.137 1.00 89.94 225 PHE A O 1
ATOM 1806 N N . GLU A 1 226 ? 0.943 -12.407 16.469 1.00 89.94 226 GLU A N 1
ATOM 1807 C CA . GLU A 1 226 ? 1.338 -11.585 17.622 1.00 89.94 226 GLU A CA 1
ATOM 1808 C C . GLU A 1 226 ? 2.573 -10.723 17.329 1.00 89.94 226 GLU A C 1
ATOM 1810 O O . GLU A 1 226 ? 2.644 -9.552 17.710 1.00 89.94 226 GLU A O 1
ATOM 1815 N N . SER A 1 227 ? 3.557 -11.277 16.616 1.00 89.69 227 SER A N 1
ATOM 1816 C CA . SER A 1 227 ? 4.733 -10.529 16.165 1.00 89.69 227 SER A CA 1
ATOM 1817 C C . SER A 1 227 ? 4.341 -9.370 15.244 1.00 89.69 227 SER A C 1
ATOM 1819 O O . SER A 1 227 ? 4.826 -8.249 15.416 1.00 89.69 227 SER A O 1
ATOM 1821 N N . LEU A 1 228 ? 3.429 -9.621 14.301 1.00 89.88 228 LEU A N 1
ATOM 1822 C CA . LEU A 1 228 ? 2.907 -8.615 13.384 1.00 89.88 228 LEU A CA 1
ATOM 1823 C C . LEU A 1 228 ? 2.159 -7.513 14.144 1.00 89.88 228 LEU A C 1
ATOM 1825 O O . LEU A 1 228 ? 2.419 -6.334 13.901 1.00 89.88 228 LEU A O 1
ATOM 1829 N N . PHE A 1 229 ? 1.310 -7.880 15.110 1.00 92.56 229 PHE A N 1
ATOM 1830 C CA . PHE A 1 229 ? 0.573 -6.919 15.934 1.00 92.56 229 PHE A CA 1
ATOM 1831 C C . PHE A 1 229 ? 1.523 -5.993 16.701 1.00 92.56 229 PHE A C 1
ATOM 1833 O O . PHE A 1 229 ? 1.418 -4.774 16.591 1.00 92.56 229 PHE A O 1
ATOM 1840 N N . LYS A 1 230 ? 2.532 -6.551 17.385 1.00 92.12 230 LYS A N 1
ATOM 1841 C CA . LYS A 1 230 ? 3.552 -5.765 18.107 1.00 92.12 230 LYS A CA 1
ATOM 1842 C C . LYS A 1 230 ? 4.318 -4.807 17.191 1.00 92.12 230 LYS A C 1
ATOM 1844 O O . LYS A 1 230 ? 4.701 -3.714 17.615 1.00 92.12 230 LYS A O 1
ATOM 1849 N N . ARG A 1 231 ? 4.569 -5.194 15.932 1.00 91.25 231 ARG A N 1
ATOM 1850 C CA . ARG A 1 231 ? 5.192 -4.302 14.938 1.00 91.25 231 ARG A CA 1
ATOM 1851 C C . ARG A 1 231 ? 4.260 -3.142 14.576 1.00 91.25 231 ARG A C 1
ATOM 1853 O O . ARG A 1 231 ? 4.715 -1.998 14.637 1.00 91.25 231 ARG A O 1
ATOM 1860 N N . PHE A 1 232 ? 2.990 -3.421 14.268 1.00 91.81 232 PHE A N 1
ATOM 1861 C CA . PHE A 1 232 ? 1.973 -2.392 14.008 1.00 91.81 232 PHE A CA 1
ATOM 1862 C C . PHE A 1 232 ? 1.826 -1.442 15.198 1.00 91.81 232 PHE A C 1
ATOM 1864 O O . PHE A 1 232 ? 1.930 -0.236 15.011 1.00 91.81 232 PHE A O 1
ATOM 1871 N N . GLU A 1 233 ? 1.674 -1.965 16.416 1.00 93.44 233 GLU A N 1
ATOM 1872 C CA . GLU A 1 233 ? 1.518 -1.179 17.646 1.00 93.44 233 GLU A CA 1
ATOM 1873 C C . GLU A 1 233 ? 2.701 -0.225 17.850 1.00 93.44 233 GLU A C 1
ATOM 1875 O O . GLU A 1 233 ? 2.528 0.987 18.003 1.00 93.44 233 GLU A O 1
ATOM 1880 N N . LYS A 1 234 ? 3.931 -0.745 17.753 1.00 92.94 234 LYS A N 1
ATOM 1881 C CA . LYS A 1 234 ? 5.149 0.067 17.869 1.00 92.94 234 LYS A CA 1
ATOM 1882 C C . LYS A 1 234 ? 5.205 1.176 16.814 1.00 92.94 234 LYS A C 1
ATOM 1884 O O . LYS A 1 234 ? 5.620 2.294 17.122 1.00 92.94 234 LYS A O 1
ATOM 1889 N N . LYS A 1 235 ? 4.845 0.878 15.563 1.00 93.00 235 LYS A N 1
ATOM 1890 C CA . LYS A 1 235 ? 4.914 1.831 14.442 1.00 93.00 235 LYS A CA 1
ATOM 1891 C C . LYS A 1 235 ? 3.778 2.857 14.485 1.00 93.00 235 LYS A C 1
ATOM 1893 O O . LYS A 1 235 ? 4.033 4.029 14.225 1.00 93.00 235 LYS A O 1
ATOM 1898 N N . ALA A 1 236 ? 2.575 2.449 14.879 1.00 92.25 236 ALA A N 1
ATOM 1899 C CA . ALA A 1 236 ? 1.429 3.323 15.112 1.00 92.25 236 ALA A CA 1
ATOM 1900 C C . ALA A 1 236 ? 1.718 4.327 16.234 1.00 92.25 236 ALA A C 1
ATOM 1902 O O . ALA A 1 236 ? 1.525 5.530 16.046 1.00 92.25 236 ALA A O 1
ATOM 1903 N N . LYS A 1 237 ? 2.319 3.865 17.340 1.00 92.31 237 LYS A N 1
ATOM 1904 C CA . LYS A 1 237 ? 2.712 4.728 18.461 1.00 92.31 237 LYS A CA 1
ATOM 1905 C C . LYS A 1 237 ? 3.670 5.842 18.038 1.00 92.31 237 LYS A C 1
ATOM 1907 O O . LYS A 1 237 ? 3.527 6.973 18.493 1.00 92.31 237 LYS A O 1
ATOM 1912 N N . HIS A 1 238 ? 4.617 5.563 17.139 1.00 89.88 238 HIS A N 1
ATOM 1913 C CA . HIS A 1 238 ? 5.501 6.601 16.591 1.00 89.88 238 HIS A CA 1
ATOM 1914 C C . HIS A 1 238 ? 4.762 7.648 15.743 1.00 89.88 238 HIS A C 1
ATOM 1916 O O . HIS A 1 238 ? 5.214 8.789 15.671 1.00 89.88 238 HIS A O 1
ATOM 1922 N N . ALA A 1 239 ? 3.635 7.284 15.128 1.00 86.50 239 ALA A N 1
ATOM 1923 C CA . ALA A 1 239 ? 2.763 8.208 14.405 1.00 86.50 239 ALA A CA 1
ATOM 1924 C C . ALA A 1 239 ? 1.754 8.935 15.318 1.00 86.50 239 ALA A C 1
ATOM 1926 O O . ALA A 1 239 ? 0.988 9.764 14.832 1.00 86.50 239 ALA A O 1
ATOM 1927 N N . GLY A 1 240 ? 1.761 8.656 16.628 1.00 87.19 240 GLY A N 1
ATOM 1928 C CA . GLY A 1 240 ? 0.827 9.237 17.596 1.00 87.19 240 GLY A CA 1
ATOM 1929 C C . GLY A 1 240 ? -0.527 8.528 17.679 1.00 87.19 240 GLY A C 1
ATOM 1930 O O . GLY A 1 240 ? -1.459 9.102 18.229 1.00 87.19 240 GLY A O 1
ATOM 1931 N N . ILE A 1 241 ? -0.638 7.305 17.149 1.00 90.12 241 ILE A N 1
ATOM 1932 C CA . ILE A 1 241 ? -1.844 6.468 17.220 1.00 90.12 241 ILE A CA 1
ATOM 1933 C C . ILE A 1 241 ? -1.606 5.358 18.249 1.00 90.12 241 ILE A C 1
ATOM 1935 O O . ILE A 1 241 ? -0.569 4.693 18.208 1.00 90.12 241 ILE A O 1
ATOM 1939 N N . SER A 1 242 ? -2.554 5.137 19.159 1.00 90.25 242 SER A N 1
ATOM 1940 C CA . SER A 1 242 ? -2.483 4.054 20.142 1.00 90.25 242 SER A CA 1
ATOM 1941 C C . SER A 1 242 ? -3.473 2.958 19.768 1.00 90.25 242 SER A C 1
ATOM 1943 O O . SER A 1 242 ? -4.657 3.216 19.670 1.00 90.25 242 SER A O 1
ATOM 1945 N N . ILE A 1 243 ? -3.007 1.728 19.578 1.00 89.56 243 ILE A N 1
ATOM 1946 C CA . ILE A 1 243 ? -3.880 0.565 19.359 1.00 89.56 243 ILE A CA 1
ATOM 1947 C C . ILE A 1 243 ? -3.669 -0.439 20.490 1.00 89.56 243 ILE A C 1
ATOM 1949 O O . ILE A 1 243 ? -2.581 -0.469 21.066 1.00 89.56 243 ILE A O 1
ATOM 1953 N N . SER A 1 244 ? -4.674 -1.254 20.817 1.00 84.56 244 SER A N 1
ATOM 1954 C CA . SER A 1 244 ? -4.561 -2.265 21.877 1.00 84.56 244 SER A CA 1
ATOM 1955 C C . SER A 1 244 ? -5.154 -3.607 21.459 1.00 84.56 244 SER A C 1
ATOM 1957 O O . SER A 1 244 ? -6.053 -3.683 20.625 1.00 84.56 244 SER A O 1
ATOM 1959 N N . ARG A 1 245 ? -4.620 -4.693 22.031 1.00 74.69 245 ARG A N 1
ATOM 1960 C CA . ARG A 1 245 ? -5.005 -6.068 21.672 1.00 74.69 245 ARG A CA 1
ATOM 1961 C C . ARG A 1 245 ? -6.443 -6.411 22.068 1.00 74.69 245 ARG A C 1
ATOM 1963 O O . ARG A 1 245 ? -7.049 -7.267 21.434 1.00 74.69 245 ARG A O 1
ATOM 1970 N N . ASP A 1 246 ? -6.969 -5.729 23.080 1.00 75.38 246 ASP A N 1
ATOM 1971 C CA . ASP A 1 246 ? -8.288 -5.995 23.662 1.00 75.38 246 ASP A CA 1
ATOM 1972 C C . ASP A 1 246 ? -9.438 -5.376 22.847 1.00 75.38 246 ASP A C 1
ATOM 1974 O O . ASP A 1 246 ? -10.603 -5.490 23.222 1.00 75.38 246 ASP A O 1
ATOM 1978 N N . GLN A 1 247 ? -9.135 -4.709 21.728 1.00 73.50 247 GLN A N 1
ATOM 1979 C CA . GLN A 1 247 ? -10.151 -4.171 20.830 1.00 73.50 247 GLN A CA 1
ATOM 1980 C C . GLN A 1 247 ? -10.893 -5.316 20.124 1.00 73.50 247 GLN A C 1
ATOM 1982 O O . GLN A 1 247 ? -10.290 -6.107 19.396 1.00 73.50 247 GLN A O 1
ATOM 1987 N N . GLU A 1 248 ? -12.221 -5.361 20.283 1.00 71.00 248 GLU A N 1
ATOM 1988 C CA . GLU A 1 248 ? -13.109 -6.388 19.701 1.00 71.00 248 GLU A CA 1
ATOM 1989 C C . GLU A 1 248 ? -12.995 -6.517 18.172 1.00 71.00 248 GLU A C 1
ATOM 1991 O O . GLU A 1 248 ? -13.379 -7.529 17.590 1.00 71.00 248 GLU A O 1
ATOM 1996 N N . SER A 1 249 ? -12.469 -5.491 17.503 1.00 79.62 249 SER A N 1
ATOM 1997 C CA . SER A 1 249 ? -12.315 -5.435 16.054 1.00 79.62 249 SER A CA 1
ATOM 1998 C C . SER A 1 249 ? -11.095 -6.189 15.524 1.00 79.62 249 SER A C 1
ATOM 2000 O O . SER A 1 249 ? -10.963 -6.308 14.304 1.00 79.62 249 SER A O 1
ATOM 2002 N N . ILE A 1 250 ? -10.202 -6.703 16.377 1.00 83.75 250 ILE A N 1
ATOM 2003 C CA . ILE A 1 250 ? -9.040 -7.464 15.913 1.00 83.75 250 ILE A CA 1
ATOM 2004 C C . ILE A 1 250 ? -9.447 -8.887 15.506 1.00 83.75 250 ILE A C 1
ATOM 2006 O O . ILE A 1 250 ? -10.128 -9.594 16.242 1.00 83.75 250 ILE A O 1
ATOM 2010 N N . ALA A 1 251 ? -8.993 -9.325 14.330 1.00 85.12 251 ALA A N 1
ATOM 2011 C CA . ALA A 1 251 ? -9.266 -10.662 13.819 1.00 85.12 251 ALA A CA 1
ATOM 2012 C C . ALA A 1 251 ? -8.725 -11.765 14.747 1.00 85.12 251 ALA A C 1
ATOM 2014 O O . ALA A 1 251 ? -7.618 -11.668 15.280 1.00 85.12 251 ALA A O 1
ATOM 2015 N N . ASP A 1 252 ? -9.485 -12.851 14.880 1.00 89.31 252 ASP A N 1
ATOM 2016 C CA . ASP A 1 252 ? -9.025 -14.058 15.562 1.00 89.31 252 ASP A CA 1
ATOM 2017 C C . ASP A 1 252 ? -8.140 -14.886 14.604 1.00 89.31 252 ASP A C 1
ATOM 2019 O O . ASP A 1 252 ? -8.628 -15.340 13.557 1.00 89.31 252 ASP A O 1
ATOM 2023 N N . PRO A 1 253 ? -6.845 -15.097 14.920 1.00 90.81 253 PRO A N 1
ATOM 2024 C CA . PRO A 1 253 ? -5.956 -15.884 14.072 1.00 90.81 253 PRO A CA 1
ATOM 2025 C C . PRO A 1 253 ? -6.436 -17.330 13.869 1.00 90.81 253 PRO A C 1
ATOM 2027 O O . PRO A 1 253 ? -6.174 -17.898 12.808 1.00 90.81 253 PRO A O 1
ATOM 2030 N N . ASP A 1 254 ? -7.160 -17.921 14.824 1.00 90.44 254 ASP A N 1
ATOM 2031 C CA . ASP A 1 254 ? -7.662 -19.300 14.735 1.00 90.44 254 ASP A CA 1
ATOM 2032 C C . ASP A 1 254 ? -8.796 -19.413 13.720 1.00 90.44 254 ASP A C 1
ATOM 2034 O O . ASP A 1 254 ? -8.863 -20.371 12.944 1.00 90.44 254 ASP A O 1
ATOM 2038 N N . VAL A 1 255 ? -9.656 -18.394 13.669 1.00 91.38 255 VAL A N 1
ATOM 2039 C CA . VAL A 1 255 ? -10.721 -18.291 12.667 1.00 91.38 255 VAL A CA 1
ATOM 2040 C C . VAL A 1 255 ? -10.121 -18.148 11.269 1.00 91.38 255 VAL A C 1
ATOM 2042 O O . VAL A 1 255 ? -10.551 -18.844 10.346 1.00 91.38 255 VAL A O 1
ATOM 2045 N N . LEU A 1 256 ? -9.095 -17.303 11.111 1.00 90.50 256 LEU A N 1
ATOM 2046 C CA . LEU A 1 256 ? -8.389 -17.134 9.836 1.00 90.50 256 LEU A CA 1
ATOM 2047 C C . LEU A 1 256 ? -7.677 -18.420 9.399 1.00 90.50 256 LEU A C 1
ATOM 2049 O O . LEU A 1 256 ? -7.715 -18.784 8.223 1.00 90.50 256 LEU A O 1
ATOM 2053 N N . TYR A 1 257 ? -7.049 -19.140 10.328 1.00 89.88 257 TYR A N 1
ATOM 2054 C CA . TYR A 1 257 ? -6.377 -20.397 10.011 1.00 89.88 257 TYR A CA 1
ATOM 2055 C C . TYR A 1 257 ? -7.378 -21.498 9.632 1.00 89.88 257 TYR A C 1
ATOM 2057 O O . TYR A 1 257 ? -7.178 -22.206 8.644 1.00 89.88 257 TYR A O 1
ATOM 2065 N N . ALA A 1 258 ? -8.508 -21.597 10.336 1.00 89.62 258 ALA A N 1
ATOM 2066 C CA . ALA A 1 258 ? -9.592 -22.500 9.956 1.00 89.62 258 ALA A CA 1
ATOM 2067 C C . ALA A 1 258 ? -10.158 -22.172 8.560 1.00 89.62 258 ALA A C 1
ATOM 2069 O O . ALA A 1 258 ? -10.496 -23.082 7.799 1.00 89.62 258 ALA A O 1
ATOM 2070 N N . GLU A 1 259 ? -10.240 -20.887 8.195 1.00 90.56 259 GLU A N 1
ATOM 2071 C CA . GLU A 1 259 ? -10.593 -20.450 6.839 1.00 90.56 259 GLU A CA 1
ATOM 2072 C C . GLU A 1 259 ? -9.550 -20.916 5.805 1.00 90.56 259 GLU A C 1
ATOM 2074 O O . GLU A 1 259 ? -9.932 -21.484 4.780 1.00 90.56 259 GLU A O 1
ATOM 2079 N N . ARG A 1 260 ? -8.246 -20.758 6.085 1.00 88.56 260 ARG A N 1
ATOM 2080 C CA . ARG A 1 260 ? -7.151 -21.257 5.225 1.00 88.56 260 ARG A CA 1
ATOM 2081 C C . ARG A 1 260 ? -7.286 -22.755 4.957 1.00 88.56 260 ARG A C 1
ATOM 2083 O O . ARG A 1 260 ? -7.177 -23.173 3.807 1.00 88.56 260 ARG A O 1
ATOM 2090 N N . MET A 1 261 ? -7.525 -23.553 5.999 1.00 88.19 261 MET A N 1
ATOM 2091 C CA . MET A 1 261 ? -7.622 -25.012 5.871 1.00 88.19 261 MET A CA 1
ATOM 2092 C C . MET A 1 261 ? -8.777 -25.425 4.958 1.00 88.19 261 MET A C 1
ATOM 2094 O O . MET A 1 261 ? -8.573 -26.228 4.054 1.00 88.19 261 MET A O 1
ATOM 2098 N N . LYS A 1 262 ? -9.946 -24.788 5.091 1.00 88.38 262 LYS A N 1
ATOM 2099 C CA . LYS A 1 262 ? -11.095 -25.036 4.202 1.00 88.38 262 LYS A CA 1
ATOM 2100 C C . LYS A 1 262 ? -10.806 -24.699 2.739 1.00 88.38 262 LYS A C 1
ATOM 2102 O O . LYS A 1 262 ? -11.284 -25.394 1.853 1.00 88.38 262 LYS A O 1
ATOM 2107 N N . ARG A 1 263 ? -10.030 -23.641 2.469 1.00 85.69 263 ARG A N 1
ATOM 2108 C CA . ARG A 1 263 ? -9.655 -23.254 1.095 1.00 85.69 263 ARG A CA 1
ATOM 2109 C C . ARG A 1 263 ? -8.721 -24.268 0.423 1.00 85.69 263 ARG A C 1
ATOM 2111 O O . ARG A 1 263 ? -8.678 -24.292 -0.797 1.00 85.69 263 ARG A O 1
ATOM 2118 N N . LYS A 1 264 ? -7.977 -25.073 1.193 1.00 81.12 264 LYS A N 1
ATOM 2119 C CA . LYS A 1 264 ? -7.065 -26.107 0.668 1.00 81.12 264 LYS A CA 1
ATOM 2120 C C . LYS A 1 264 ? -7.753 -27.442 0.354 1.00 81.12 264 LYS A C 1
ATOM 2122 O O . LYS A 1 264 ? -7.135 -28.289 -0.279 1.00 81.12 264 LYS A O 1
ATOM 2127 N N . GLU A 1 265 ? -8.982 -27.650 0.826 1.00 76.31 265 GLU A N 1
ATOM 2128 C CA . GLU A 1 265 ? -9.759 -28.883 0.610 1.00 76.31 265 GLU A CA 1
ATOM 2129 C C . GLU A 1 265 ? -10.563 -28.878 -0.707 1.00 76.31 265 GLU A C 1
ATOM 2131 O O . GLU A 1 265 ? -11.172 -29.891 -1.050 1.00 76.31 265 GLU A O 1
ATOM 2136 N N . ILE A 1 266 ? -10.572 -27.750 -1.427 1.00 56.53 266 ILE A N 1
ATOM 2137 C CA . ILE A 1 266 ? -11.240 -27.537 -2.723 1.00 56.53 266 ILE A CA 1
ATOM 2138 C C . ILE A 1 266 ? -10.190 -27.578 -3.833 1.00 56.53 266 ILE A C 1
ATOM 2140 O O . ILE A 1 266 ? -10.474 -28.211 -4.875 1.00 56.53 266 ILE A O 1
#

Secondary structure (DSSP, 8-state):
----STTTTT-------HHHHGGGG--BTTEETTEEP-EEEEEEETTEEEEEEEEE--TT-SEEEEEEGGGTEEEEEE-TTSS-HHHHHHHHHHHHHHHHHHHHHTT-HHHHHH-EEEEEEETTS-EEEEEEEE----BHHHHHHHHTTS---HHHHHHHHHHHHHHHHHHHHHHHHH----SS--GGGEEEE-SSTTS-EEEE----SSS------TTHHHHHHHHHHHHHHHHHHHTT----TT-TTSPPHHHHHHHHHHHH--

Sequence (266 aa):
MKEGASSRFLENRLKFTPEIMEFSSAFSKVDVNGYHTLREDLMTVNGTKRTWHLMKGGGKTKFEVYFLPDTNEWLKTMDPEVENIDKRITMLKDGIDNVRTGLVESGLNEHAIAAKGCTVERSDGSFTVGHKTKHIGPTVEYICKRLKGKNIDDDTKNSLEEVVIKGFNLAARLYILHDIWMEDPNPGNIVLNFDDLNNIKIALIDFESMNQYKGVEGDLYRERFESLFKRFEKKAKHAGISISRDQESIADPDVLYAERMKRKEI

Foldseek 3Di:
DDPDDPCVLQPPFQPADVLVVVQLPPDDLAAAQNFGFPDWWFKQKQNRTDIWGFRDDDDPDQWTWTADSVQQKIKIWGDLPDDDQVVVVVLQVVQLVLQLVQCVLLVNNVQSVVKDKIWMATPVRGITIIIMTHDQGHFLLSSLVVCPPPPDDVSNLVSSQLQLLVLLQSQLLCCQQPLQHAPQRASRQWGWGVPDVRRITITGDDRRRPDRDGDDDDPVSVVVSVVSVVNSQVRCVVSVHHYDPPPPSHDDSVVSNVVNVVVVVD

Radius of gyration: 19.03 Å; chains: 1; bounding box: 51×50×49 Å

pLDDT: mean 81.36, std 14.43, range [32.12, 95.88]